Protein AF-A0A2U3L423-F1 (afdb_monomer)

Nearest PDB structures (foldseek):
  8qqu-assembly1_D  TM=6.242E-01  e=7.791E-11  Escherichia coli
  8qqs-assembly1_D  TM=5.867E-01  e=9.946E-11  Escherichia coli
  9ggq-assembly1_D  TM=5.955E-01  e=7.922E-10  Escherichia coli
  7z9k-assembly1_B  TM=5.596E-01  e=5.168E-10  Escherichia coli str. K-12 substr. MG1655
  6rkw-assembly1_B  TM=5.738E-01  e=8.054E-09  Escherichia coli K-12

Mean predicted aligned error: 10.2 Å

pLDDT: mean 86.02, std 8.61, range [47.22, 95.88]

Radius of gyration: 26.4 Å; Cα contacts (8 Å, |Δi|>4): 155; chains: 1; bounding box: 56×60×64 Å

Sequence (196 aa):
MSKKLLEQIIRIFDENRLDEADPETWASVLREKLQTIGYEVVSIEVEEEYRGYDLDVMEPSNGHKKKRITYDFLASAEFRKLLSLYRQLALLHATPYVVEDSQGQQTFDDPRTFFQHLMDEARKGTTIQRYKGLGEMNPEQLWETTMNPEKRTLLQVKVEDQVLADELFTCLMGDPVEPRREFIQTNALDFRELDI

Secondary structure (DSSP, 8-state):
--HHHHHHHHHHHHHTTGGGS-HHHHHHHHHHHHHHTT-EEEEEEEPTTSS-EEEEEE-SSSS--EEEE-HHHHHSHHHHHHHHHHHHTGGGGSPPEEEEETTEEEEESSHHHHHHHHHHHHHTTPPP---SSGGGS-HHHHIIIII-TTT---PPP-HHHHHHHHHHHHHHHSS-HHHHHHHHHHHTTT---S--

Foldseek 3Di:
DDPVLLVQLLVQCLVVVCVPPAQVVSVVSVQVSCVVVPKHWDDWDQDPVNRHTKTWIFDPDDDRDTDIDDPCNCVDPVVVVVSVVVVVCVVLCDDWDWDQDPVGIDTHGDSVVVVVVVVVVVCPPDDDDDDPDPVVDDPVRCCQQDVPPVHHDDDDDDPVVVVVVVVVCCQCPNDDPVSNVVVCVVCVVVDPDPDD

Structure (mmCIF, N/CA/C/O backbone):
data_AF-A0A2U3L423-F1
#
_entry.id   AF-A0A2U3L423-F1
#
loop_
_atom_site.group_PDB
_atom_site.id
_atom_site.type_symbol
_atom_site.label_atom_id
_atom_site.label_alt_id
_atom_site.label_comp_id
_atom_site.label_asym_id
_atom_site.label_entity_id
_atom_site.label_seq_id
_atom_site.pdbx_PDB_ins_code
_atom_site.Cartn_x
_atom_site.Cartn_y
_atom_site.Cartn_z
_atom_site.occupancy
_atom_site.B_iso_or_equiv
_atom_site.auth_seq_id
_atom_site.auth_comp_id
_atom_site.auth_asym_id
_atom_site.auth_atom_id
_atom_site.pdbx_PDB_model_num
ATOM 1 N N . MET A 1 1 ? 11.401 -7.380 -8.779 1.00 66.06 1 MET A N 1
ATOM 2 C CA . MET A 1 1 ? 12.091 -6.110 -9.105 1.00 66.06 1 MET A CA 1
ATOM 3 C C . MET A 1 1 ? 12.263 -5.299 -7.818 1.00 66.06 1 MET A C 1
ATOM 5 O O . MET A 1 1 ? 11.416 -5.463 -6.946 1.00 66.06 1 MET A O 1
ATOM 9 N N . SER A 1 2 ? 13.333 -4.515 -7.621 1.00 79.31 2 SER A N 1
ATOM 10 C CA . SER A 1 2 ? 13.385 -3.611 -6.453 1.00 79.31 2 SER A CA 1
ATOM 11 C C . SER A 1 2 ? 12.431 -2.429 -6.650 1.00 79.31 2 SER A C 1
ATOM 13 O O . SER A 1 2 ? 12.158 -2.034 -7.784 1.00 79.31 2 SER A O 1
ATOM 15 N N . LYS A 1 3 ? 11.921 -1.858 -5.549 1.00 81.62 3 LYS A N 1
ATOM 16 C CA . LYS A 1 3 ? 11.024 -0.687 -5.601 1.00 81.62 3 LYS A CA 1
ATOM 17 C C . LYS A 1 3 ? 11.704 0.513 -6.269 1.00 81.62 3 LYS A C 1
ATOM 19 O O . LYS A 1 3 ? 11.103 1.168 -7.109 1.00 81.62 3 LYS A O 1
ATOM 24 N N . LYS A 1 4 ? 12.990 0.722 -5.963 1.00 82.94 4 LYS A N 1
ATOM 25 C CA . LYS A 1 4 ? 13.795 1.809 -6.527 1.00 82.94 4 LYS A CA 1
ATOM 26 C C . LYS A 1 4 ? 13.949 1.675 -8.043 1.00 82.94 4 LYS A C 1
ATOM 28 O O . LYS A 1 4 ? 13.739 2.655 -8.743 1.00 82.94 4 LYS A O 1
ATOM 33 N N . LEU A 1 5 ? 14.261 0.479 -8.552 1.00 86.56 5 LEU A N 1
ATOM 34 C CA . LEU A 1 5 ? 14.362 0.242 -9.997 1.00 86.56 5 LEU A CA 1
ATOM 35 C C . LEU A 1 5 ? 13.018 0.486 -10.699 1.00 86.56 5 LEU A C 1
ATOM 37 O O . LEU A 1 5 ? 12.983 1.176 -11.712 1.00 86.56 5 LEU A O 1
ATOM 41 N N . LEU A 1 6 ? 11.914 -0.012 -10.130 1.00 89.44 6 LEU A N 1
ATOM 42 C CA . LEU A 1 6 ? 10.573 0.194 -10.684 1.00 89.44 6 LEU A CA 1
ATOM 43 C C . LEU A 1 6 ? 10.201 1.683 -10.772 1.00 89.44 6 LEU A C 1
ATOM 45 O O . LEU A 1 6 ? 9.711 2.127 -11.804 1.00 89.44 6 LEU A O 1
ATOM 49 N N . GLU A 1 7 ? 10.476 2.464 -9.726 1.00 87.94 7 GLU A N 1
ATOM 50 C CA . GLU A 1 7 ? 10.241 3.915 -9.729 1.00 87.94 7 GLU A CA 1
ATOM 51 C C . GLU A 1 7 ? 11.045 4.639 -10.812 1.00 87.94 7 GLU A C 1
ATOM 53 O O . GLU A 1 7 ? 10.510 5.517 -11.483 1.00 87.94 7 GLU A O 1
ATOM 58 N N . GLN A 1 8 ? 12.310 4.254 -11.025 1.00 88.75 8 GLN A N 1
ATOM 59 C CA . GLN A 1 8 ? 13.118 4.840 -12.100 1.00 88.75 8 GLN A CA 1
ATOM 60 C C . GLN A 1 8 ? 12.554 4.495 -13.482 1.00 88.75 8 GLN A C 1
ATOM 62 O O . GLN A 1 8 ? 12.494 5.372 -14.337 1.00 88.75 8 GLN A O 1
ATOM 67 N N . ILE A 1 9 ? 12.107 3.252 -13.696 1.00 91.75 9 ILE A N 1
ATOM 68 C CA . ILE A 1 9 ? 11.487 2.834 -14.962 1.00 91.75 9 ILE A CA 1
ATOM 69 C C . ILE A 1 9 ? 10.221 3.654 -15.223 1.00 91.75 9 ILE A C 1
ATOM 71 O O . ILE A 1 9 ? 10.093 4.230 -16.297 1.00 91.75 9 ILE A O 1
ATOM 75 N N . ILE A 1 10 ? 9.319 3.760 -14.242 1.00 92.06 10 ILE A N 1
ATOM 76 C CA . ILE A 1 10 ? 8.075 4.531 -14.387 1.00 92.06 10 ILE A CA 1
ATOM 77 C C . ILE A 1 10 ? 8.383 6.001 -14.698 1.00 92.06 10 ILE A C 1
ATOM 79 O O . ILE A 1 10 ? 7.789 6.560 -15.618 1.00 92.06 10 ILE A O 1
ATOM 83 N N . ARG A 1 11 ? 9.348 6.610 -13.993 1.00 89.50 11 ARG A N 1
ATOM 84 C CA . ARG A 1 11 ? 9.771 7.990 -14.257 1.00 89.50 11 ARG A CA 1
ATOM 85 C C . ARG A 1 11 ? 10.298 8.166 -15.683 1.00 89.50 11 ARG A C 1
ATOM 87 O O . ARG A 1 11 ? 9.885 9.096 -16.363 1.00 89.50 11 ARG A O 1
ATOM 94 N N . ILE A 1 12 ? 11.168 7.266 -16.151 1.00 92.06 12 ILE A N 1
ATOM 95 C CA . ILE A 1 12 ? 11.713 7.309 -17.518 1.00 92.06 12 ILE A CA 1
ATOM 96 C C . ILE A 1 12 ? 10.593 7.164 -18.556 1.00 92.06 12 ILE A C 1
ATOM 98 O O . ILE A 1 12 ? 10.588 7.895 -19.547 1.00 92.06 12 ILE A O 1
ATOM 102 N N . PHE A 1 13 ? 9.643 6.252 -18.326 1.00 93.25 13 PHE A N 1
ATOM 103 C CA . PHE A 1 13 ? 8.487 6.059 -19.202 1.00 93.25 13 PHE A CA 1
ATOM 104 C C . PHE A 1 13 ? 7.623 7.315 -19.297 1.00 93.25 13 PHE A C 1
ATOM 106 O O . PHE A 1 13 ? 7.222 7.688 -20.397 1.00 93.25 13 PHE A O 1
ATOM 113 N N . ASP A 1 14 ? 7.372 7.981 -18.170 1.00 90.81 14 ASP A N 1
ATOM 114 C CA . ASP A 1 14 ? 6.566 9.198 -18.130 1.00 90.81 14 ASP A CA 1
ATOM 115 C C . ASP A 1 14 ? 7.273 10.395 -18.787 1.00 90.81 14 ASP A C 1
ATOM 117 O O . ASP A 1 14 ? 6.712 11.032 -19.678 1.00 90.81 14 ASP A O 1
ATOM 121 N N . GLU A 1 15 ? 8.535 10.653 -18.421 1.00 89.31 15 GLU A N 1
ATOM 122 C CA . GLU A 1 15 ? 9.335 11.777 -18.936 1.00 89.31 15 GLU A CA 1
ATOM 123 C C . GLU A 1 15 ? 9.530 11.724 -20.458 1.00 89.31 15 GLU A C 1
ATOM 125 O O . GLU A 1 15 ? 9.590 12.766 -21.111 1.00 89.31 15 GLU A O 1
ATOM 130 N N . ASN A 1 16 ? 9.628 10.518 -21.026 1.00 89.62 16 ASN A N 1
ATOM 131 C CA . ASN A 1 16 ? 9.909 10.308 -22.449 1.00 89.62 16 ASN A CA 1
ATOM 132 C C . ASN A 1 16 ? 8.676 9.831 -23.240 1.00 89.62 16 ASN A C 1
ATOM 134 O O . ASN A 1 16 ? 8.814 9.525 -24.421 1.00 89.62 16 ASN A O 1
ATOM 138 N N . ARG A 1 17 ? 7.488 9.775 -22.611 1.00 86.69 17 ARG A N 1
ATOM 139 C CA . ARG A 1 17 ? 6.224 9.297 -23.215 1.00 86.69 17 ARG A CA 1
ATOM 140 C C . ARG A 1 17 ? 6.374 7.958 -23.947 1.00 86.69 17 ARG A C 1
ATOM 142 O O . ARG A 1 17 ? 5.956 7.796 -25.091 1.00 86.69 17 ARG A O 1
ATOM 149 N N . LEU A 1 18 ? 7.019 7.001 -23.284 1.00 88.62 18 LEU A N 1
ATOM 150 C CA . LEU A 1 18 ? 7.349 5.700 -23.875 1.00 88.62 18 LEU A CA 1
ATOM 151 C C . LEU A 1 18 ? 6.153 4.741 -23.951 1.00 88.62 18 LEU A C 1
ATOM 153 O O . LEU A 1 18 ? 6.264 3.688 -24.566 1.00 88.62 18 LEU A O 1
ATOM 157 N N . ASP A 1 19 ? 5.016 5.088 -23.346 1.00 82.06 19 ASP A N 1
ATOM 158 C CA . ASP A 1 19 ? 3.778 4.304 -23.389 1.00 82.06 19 ASP A CA 1
ATOM 159 C C . ASP A 1 19 ? 3.127 4.245 -24.778 1.00 82.06 19 ASP A C 1
ATOM 161 O O . ASP A 1 19 ? 2.374 3.315 -25.058 1.00 82.06 19 ASP A O 1
ATOM 165 N N . GLU A 1 20 ? 3.443 5.204 -25.649 1.00 82.44 20 GLU A N 1
ATOM 166 C CA . GLU A 1 20 ? 2.989 5.250 -27.046 1.00 82.44 20 GLU A CA 1
ATOM 167 C C . GLU A 1 20 ? 4.099 4.859 -28.040 1.00 82.44 20 GLU A C 1
ATOM 169 O O . GLU A 1 20 ? 3.866 4.827 -29.247 1.00 82.44 20 GLU A O 1
ATOM 174 N N . ALA A 1 21 ? 5.312 4.584 -27.550 1.00 86.00 21 ALA A N 1
ATOM 175 C CA . ALA A 1 21 ? 6.478 4.308 -28.380 1.00 86.00 21 ALA A CA 1
ATOM 176 C C . ALA A 1 21 ? 6.596 2.822 -28.751 1.00 86.00 21 ALA A C 1
ATOM 178 O O . ALA A 1 21 ? 6.218 1.932 -27.985 1.00 86.00 21 ALA A O 1
ATOM 179 N N . ASP A 1 22 ? 7.203 2.550 -29.908 1.00 87.44 22 ASP A N 1
ATOM 180 C CA . ASP A 1 22 ? 7.484 1.182 -30.342 1.00 87.44 22 ASP A CA 1
ATOM 181 C C . ASP A 1 22 ? 8.447 0.456 -29.381 1.00 87.44 22 ASP A C 1
ATOM 183 O O . ASP A 1 22 ? 9.312 1.105 -28.773 1.00 87.44 22 ASP A O 1
ATOM 187 N N . PRO A 1 23 ? 8.372 -0.890 -29.280 1.00 86.69 23 PRO A N 1
ATOM 188 C CA . PRO A 1 23 ? 9.207 -1.667 -28.371 1.00 86.69 23 PRO A CA 1
ATOM 189 C C . PRO A 1 23 ? 10.711 -1.414 -28.465 1.00 86.69 23 PRO A C 1
ATOM 191 O O . PRO A 1 23 ? 11.404 -1.358 -27.451 1.00 86.69 23 PRO A O 1
ATOM 194 N N . GLU A 1 24 ? 11.207 -1.216 -29.682 1.00 86.75 24 GLU A N 1
ATOM 195 C CA . GLU A 1 24 ? 12.615 -0.924 -29.950 1.00 86.75 24 GLU A CA 1
ATOM 196 C C . GLU A 1 24 ? 13.026 0.445 -29.394 1.00 86.75 24 GLU A C 1
ATOM 198 O O . GLU A 1 24 ? 14.078 0.592 -28.762 1.00 86.75 24 GLU A O 1
ATOM 203 N N . THR A 1 25 ? 12.151 1.438 -29.564 1.00 87.44 25 THR A N 1
ATOM 204 C CA . THR A 1 25 ? 12.383 2.812 -29.121 1.00 87.44 25 THR A CA 1
ATOM 205 C C . THR A 1 25 ? 12.456 2.883 -27.603 1.00 87.44 25 THR A C 1
ATOM 207 O O . THR A 1 25 ? 13.432 3.410 -27.061 1.00 87.44 25 THR A O 1
ATOM 210 N N . TRP A 1 26 ? 11.467 2.328 -26.890 1.00 88.75 26 TRP A N 1
ATOM 211 C CA . TRP A 1 26 ? 11.503 2.390 -25.431 1.00 88.75 26 TRP A CA 1
ATOM 212 C C . TRP A 1 26 ? 12.645 1.548 -24.852 1.00 88.75 26 TRP A C 1
ATOM 214 O O . TRP A 1 26 ? 13.267 1.996 -23.892 1.00 88.75 26 TRP A O 1
ATOM 224 N N . ALA A 1 27 ? 12.997 0.395 -25.440 1.00 88.88 27 ALA A N 1
ATOM 225 C CA . ALA A 1 27 ? 14.119 -0.422 -24.969 1.00 88.88 27 ALA A CA 1
ATOM 226 C C . ALA A 1 27 ? 15.461 0.321 -25.084 1.00 88.88 27 ALA A C 1
ATOM 228 O O . ALA A 1 27 ? 16.273 0.297 -24.152 1.00 88.88 27 ALA A O 1
ATOM 229 N N . SER A 1 28 ? 15.675 1.038 -26.193 1.00 89.56 28 SER A N 1
ATOM 230 C CA . SER A 1 28 ? 16.865 1.870 -26.395 1.00 89.56 28 SER A CA 1
ATOM 231 C C . SER A 1 28 ? 16.931 3.030 -25.398 1.00 89.56 28 SER A C 1
ATOM 233 O O . SER A 1 28 ? 17.956 3.223 -24.738 1.00 89.56 28 SER A O 1
ATOM 235 N N . VAL A 1 29 ? 15.833 3.778 -25.235 1.00 90.94 29 VAL A N 1
ATOM 236 C CA . VAL A 1 29 ? 15.773 4.913 -24.297 1.00 90.94 29 VAL A CA 1
ATOM 237 C C . VAL A 1 29 ? 15.950 4.440 -22.856 1.00 90.94 29 VAL A C 1
ATOM 239 O O . VAL A 1 29 ? 16.714 5.035 -22.092 1.00 90.94 29 VAL A O 1
ATOM 242 N N . LEU A 1 30 ? 15.290 3.344 -22.476 1.00 90.69 30 LEU A N 1
ATOM 243 C CA . LEU A 1 30 ? 15.384 2.788 -21.131 1.00 90.69 30 LEU A CA 1
ATOM 244 C C . LEU A 1 30 ? 16.820 2.366 -20.816 1.00 90.69 30 LEU A C 1
ATOM 246 O O . LEU A 1 30 ? 17.310 2.661 -19.726 1.00 90.69 30 LEU A O 1
ATOM 250 N N . ARG A 1 31 ? 17.524 1.753 -21.776 1.00 90.25 31 ARG A N 1
ATOM 251 C CA . ARG A 1 31 ? 18.940 1.402 -21.632 1.00 90.25 31 ARG A CA 1
ATOM 252 C C . ARG A 1 31 ? 19.805 2.624 -21.333 1.00 90.25 31 ARG A C 1
ATOM 254 O O . ARG A 1 31 ? 20.540 2.619 -20.348 1.00 90.25 31 ARG A O 1
ATOM 261 N N . GLU A 1 32 ? 19.714 3.654 -22.169 1.00 91.62 32 GLU A N 1
ATOM 262 C CA . GLU A 1 32 ? 20.530 4.868 -22.056 1.00 91.62 32 GLU A CA 1
ATOM 263 C C . GLU A 1 32 ? 20.290 5.590 -20.719 1.00 91.62 32 GLU A C 1
ATOM 265 O O . GLU A 1 32 ? 21.227 5.948 -19.995 1.00 91.62 32 GLU A O 1
ATOM 270 N N . LYS A 1 33 ? 19.017 5.763 -20.347 1.00 92.25 33 LYS A N 1
ATOM 271 C CA . LYS A 1 33 ? 18.637 6.462 -19.115 1.00 92.25 33 LYS A CA 1
ATOM 272 C C . LYS A 1 33 ? 19.017 5.673 -17.865 1.00 92.25 33 LYS A C 1
ATOM 274 O O . LYS A 1 33 ? 19.537 6.266 -16.921 1.00 92.25 33 LYS A O 1
ATOM 279 N N . LEU A 1 34 ? 18.829 4.351 -17.853 1.00 89.75 34 LEU A N 1
ATOM 280 C CA . LEU A 1 34 ? 19.242 3.509 -16.726 1.00 89.75 34 LEU A CA 1
ATOM 281 C C . LEU A 1 34 ? 20.764 3.536 -16.522 1.00 89.75 34 LEU A C 1
ATOM 283 O O . LEU A 1 34 ? 21.209 3.684 -15.383 1.00 89.75 34 LEU A O 1
ATOM 287 N N . GLN A 1 35 ? 21.550 3.493 -17.604 1.00 88.50 35 GLN A N 1
ATOM 288 C CA . GLN A 1 35 ? 23.011 3.630 -17.543 1.00 88.50 35 GLN A CA 1
ATOM 289 C C . GLN A 1 35 ? 23.449 4.982 -16.974 1.00 88.50 35 GLN A C 1
ATOM 291 O O . GLN A 1 35 ? 24.336 5.033 -16.124 1.00 88.50 35 GLN A O 1
ATOM 296 N N . THR A 1 36 ? 22.776 6.065 -17.364 1.00 89.12 36 THR A N 1
ATOM 297 C CA . THR A 1 36 ? 23.044 7.414 -16.836 1.00 89.12 36 THR A CA 1
ATOM 298 C C . THR A 1 36 ? 22.797 7.509 -15.325 1.00 89.12 36 THR A C 1
ATOM 300 O O . THR A 1 36 ? 23.502 8.223 -14.617 1.00 89.12 36 THR A O 1
ATOM 303 N N . ILE A 1 37 ? 21.815 6.763 -14.814 1.00 86.38 37 ILE A N 1
ATOM 304 C CA . ILE A 1 37 ? 21.446 6.729 -13.388 1.00 86.38 37 ILE A CA 1
ATOM 305 C C . ILE A 1 37 ? 22.338 5.745 -12.591 1.00 86.38 37 ILE A C 1
ATOM 307 O O . ILE A 1 37 ? 22.238 5.655 -11.367 1.00 86.38 37 ILE A O 1
ATOM 311 N N . GLY A 1 38 ? 23.250 5.032 -13.264 1.00 84.69 38 GLY A N 1
ATOM 312 C CA . GLY A 1 38 ? 24.217 4.120 -12.648 1.00 84.69 38 GLY A CA 1
ATOM 313 C C . GLY A 1 38 ? 23.776 2.655 -12.591 1.00 84.69 38 GLY A C 1
ATOM 314 O O . GLY A 1 38 ? 24.401 1.870 -11.884 1.00 84.69 38 GLY A O 1
ATOM 315 N N . TYR A 1 39 ? 22.718 2.266 -13.307 1.00 86.88 39 TYR A N 1
ATOM 316 C CA . TYR A 1 39 ? 22.366 0.857 -13.497 1.00 86.88 39 TYR A CA 1
ATOM 317 C C . TYR A 1 39 ? 23.117 0.272 -14.693 1.00 86.88 39 TYR A C 1
ATOM 319 O O . TYR A 1 39 ? 23.205 0.892 -15.750 1.00 86.88 39 TYR A O 1
ATOM 327 N N . GLU A 1 40 ? 23.613 -0.953 -14.568 1.00 85.19 40 GLU A N 1
ATOM 328 C CA . GLU A 1 40 ? 24.275 -1.638 -15.678 1.00 85.19 40 GLU A CA 1
ATOM 329 C C . GLU A 1 40 ? 23.260 -2.501 -16.433 1.00 85.19 40 GLU A C 1
ATOM 331 O O . GLU A 1 40 ? 22.672 -3.422 -15.869 1.00 85.19 40 GLU A O 1
ATOM 336 N N . VAL A 1 41 ? 23.035 -2.203 -17.714 1.00 84.12 41 VAL A N 1
ATOM 337 C CA . VAL A 1 41 ? 22.195 -3.032 -18.591 1.00 84.12 41 VAL A CA 1
ATOM 338 C C . VAL A 1 41 ? 23.078 -4.072 -19.272 1.00 84.12 41 VAL A C 1
ATOM 340 O O . VAL A 1 41 ? 23.916 -3.723 -20.103 1.00 84.12 41 VAL A O 1
ATOM 343 N N . VAL A 1 42 ? 22.894 -5.334 -18.887 1.00 82.38 42 VAL A N 1
ATOM 344 C CA . VAL A 1 42 ? 23.763 -6.472 -19.225 1.00 82.38 42 VAL A CA 1
ATOM 345 C C . VAL A 1 42 ? 23.415 -7.058 -20.588 1.00 82.38 42 VAL A C 1
ATOM 347 O O . VAL A 1 42 ? 24.301 -7.331 -21.394 1.00 82.38 42 VAL A O 1
ATOM 350 N N . SER A 1 43 ? 22.127 -7.251 -20.855 1.00 83.06 43 SER A N 1
ATOM 351 C CA . SER A 1 43 ? 21.636 -7.765 -22.130 1.00 83.06 43 SER A CA 1
ATOM 352 C C . SER A 1 43 ? 20.258 -7.201 -22.445 1.00 83.06 43 SER A C 1
ATOM 354 O O . SER A 1 43 ? 19.487 -6.845 -21.550 1.00 83.06 43 SER A O 1
ATOM 356 N N . ILE A 1 44 ? 19.987 -7.110 -23.745 1.00 84.81 44 ILE A N 1
ATOM 357 C CA . ILE A 1 44 ? 18.661 -6.875 -24.300 1.00 84.81 44 ILE A CA 1
ATOM 358 C C . ILE A 1 44 ? 18.362 -8.102 -25.157 1.00 84.81 44 ILE A C 1
ATOM 360 O O . ILE A 1 44 ? 19.041 -8.335 -26.158 1.00 84.81 44 ILE A O 1
ATOM 364 N N . GLU A 1 45 ? 17.417 -8.916 -24.710 1.00 84.38 45 GLU A N 1
ATOM 365 C CA . GLU A 1 45 ? 16.978 -10.135 -25.386 1.00 84.38 45 GLU A CA 1
ATOM 366 C C . GLU A 1 45 ? 15.669 -9.833 -26.117 1.00 84.38 45 GLU A C 1
ATOM 368 O O . GLU A 1 45 ? 14.815 -9.120 -25.597 1.00 84.38 45 GLU A O 1
ATOM 373 N N . VAL A 1 46 ? 15.518 -10.333 -27.342 1.00 82.25 46 VAL A N 1
ATOM 374 C CA . VAL A 1 46 ? 14.222 -10.288 -28.028 1.00 82.25 46 VAL A CA 1
ATOM 375 C C . VAL A 1 46 ? 13.361 -11.389 -27.425 1.00 82.25 46 VAL A C 1
ATOM 377 O O . VAL A 1 46 ? 13.823 -12.523 -27.297 1.00 82.25 46 VAL A O 1
ATOM 380 N N . GLU A 1 47 ? 12.143 -11.040 -27.027 1.00 80.88 47 GLU A N 1
ATOM 381 C CA . GLU A 1 47 ? 11.174 -11.992 -26.484 1.00 80.88 47 GLU A CA 1
ATOM 382 C C . GLU A 1 47 ? 10.832 -13.064 -27.541 1.00 80.88 47 GLU A C 1
ATOM 384 O O . GLU A 1 47 ? 10.869 -12.790 -28.744 1.00 80.88 47 GLU A O 1
ATOM 389 N N . GLU A 1 48 ? 10.572 -14.304 -27.108 1.00 70.31 48 GLU A N 1
ATOM 390 C CA . GLU A 1 48 ? 10.522 -15.493 -27.977 1.00 70.31 48 GLU A CA 1
ATOM 391 C C . GLU A 1 48 ? 9.473 -15.395 -29.103 1.00 70.31 48 GLU A C 1
ATOM 393 O O . GLU A 1 48 ? 9.651 -15.998 -30.164 1.00 70.31 48 GLU A O 1
ATOM 398 N N . GLU A 1 49 ? 8.418 -14.594 -28.924 1.00 72.19 49 GLU A N 1
ATOM 399 C CA . GLU A 1 49 ? 7.374 -14.350 -29.923 1.00 72.19 49 GLU A CA 1
ATOM 400 C C . GLU A 1 49 ? 7.633 -13.103 -30.798 1.00 72.19 49 GLU A C 1
ATOM 402 O O . GLU A 1 49 ? 6.757 -12.692 -31.565 1.00 72.19 49 GLU A O 1
ATOM 407 N N . TYR A 1 50 ? 8.831 -12.505 -30.722 1.00 65.62 50 TYR A N 1
ATOM 408 C CA . TYR A 1 50 ? 9.233 -11.256 -31.394 1.00 65.62 50 TYR A CA 1
ATOM 409 C C . TYR A 1 50 ? 8.327 -10.056 -31.066 1.00 65.62 50 TYR A C 1
ATOM 411 O O . TYR A 1 50 ? 8.209 -9.121 -31.864 1.00 65.62 50 TYR A O 1
ATOM 419 N N . ARG A 1 51 ? 7.673 -10.058 -29.896 1.00 71.31 51 ARG A N 1
ATOM 420 C CA . ARG A 1 51 ? 6.720 -9.002 -29.509 1.00 71.31 51 ARG A CA 1
ATOM 421 C C . ARG A 1 51 ? 7.371 -7.796 -28.835 1.00 71.31 51 ARG A C 1
ATOM 423 O O . ARG A 1 51 ? 6.766 -6.724 -28.795 1.00 71.31 51 ARG A O 1
ATOM 430 N N . GLY A 1 52 ? 8.604 -7.937 -28.354 1.00 84.12 52 GLY A N 1
ATOM 431 C CA . GLY A 1 52 ? 9.346 -6.852 -27.722 1.00 84.12 52 GLY A CA 1
ATOM 432 C C . GLY A 1 52 ? 10.698 -7.280 -27.164 1.00 84.12 52 GLY A C 1
ATOM 433 O O . GLY A 1 52 ? 11.304 -8.238 -27.642 1.00 84.12 52 GLY A O 1
ATOM 434 N N . TYR A 1 53 ? 11.172 -6.537 -26.163 1.00 87.31 53 TYR A N 1
ATOM 435 C CA . TYR A 1 53 ? 12.512 -6.689 -25.604 1.00 87.31 53 TYR A CA 1
ATOM 436 C C . TYR A 1 53 ? 12.471 -6.909 -24.094 1.00 87.31 53 TYR A C 1
ATOM 438 O O . TYR A 1 53 ? 11.847 -6.142 -23.360 1.00 87.31 53 TYR A O 1
ATOM 446 N N . ASP A 1 54 ? 13.217 -7.909 -23.644 1.00 89.50 54 ASP A N 1
ATOM 447 C CA . ASP A 1 54 ? 13.529 -8.155 -22.246 1.00 89.50 54 ASP A CA 1
ATOM 448 C C . ASP A 1 54 ? 14.876 -7.511 -21.908 1.00 89.50 54 ASP A C 1
ATOM 450 O O . ASP A 1 54 ? 15.865 -7.683 -22.624 1.00 89.50 54 ASP A O 1
ATOM 454 N N . LEU A 1 55 ? 14.934 -6.769 -20.801 1.00 89.69 55 LEU A N 1
ATOM 455 C CA . LEU A 1 55 ? 16.158 -6.119 -20.340 1.00 89.69 55 LEU A CA 1
ATOM 456 C C . LEU A 1 55 ? 16.639 -6.752 -19.047 1.00 89.69 55 LEU A C 1
ATOM 458 O O . LEU A 1 55 ? 15.930 -6.781 -18.041 1.00 89.69 55 LEU A O 1
ATOM 462 N N . ASP A 1 56 ? 17.894 -7.172 -19.041 1.00 89.44 56 ASP A N 1
ATOM 463 C CA . ASP A 1 56 ? 18.557 -7.629 -17.835 1.00 89.44 56 ASP A CA 1
ATOM 464 C C . ASP A 1 56 ? 19.416 -6.510 -17.243 1.00 89.44 56 ASP A C 1
ATOM 466 O O . ASP A 1 56 ? 20.388 -6.054 -17.846 1.00 89.44 56 ASP A O 1
ATOM 470 N N . VAL A 1 57 ? 19.061 -6.077 -16.036 1.00 89.38 57 VAL A N 1
ATOM 471 C CA . VAL A 1 57 ? 19.659 -4.924 -15.357 1.00 89.38 57 VAL A CA 1
ATOM 472 C C . VAL A 1 57 ? 20.317 -5.357 -14.049 1.00 89.38 57 VAL A C 1
ATOM 474 O O . VAL A 1 57 ? 19.757 -6.142 -13.280 1.00 89.38 57 VAL A O 1
ATOM 477 N N . MET A 1 58 ? 21.508 -4.833 -13.775 1.00 85.31 58 MET A N 1
ATOM 478 C CA . MET A 1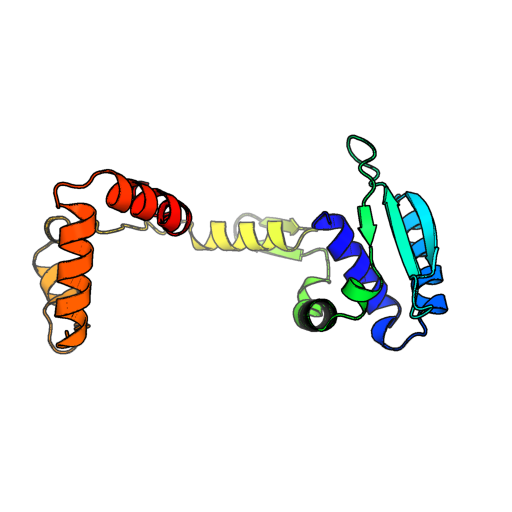 58 ? 22.205 -4.965 -12.501 1.00 85.31 58 MET A CA 1
ATOM 479 C C . MET A 1 58 ? 22.128 -3.661 -11.707 1.00 85.31 58 MET A C 1
ATOM 481 O O . MET A 1 58 ? 22.384 -2.569 -12.216 1.00 85.31 58 MET A O 1
ATOM 485 N N . GLU A 1 59 ? 21.757 -3.788 -10.433 1.00 80.81 59 GLU A N 1
ATOM 486 C CA . GLU A 1 59 ? 21.689 -2.658 -9.508 1.00 80.81 59 GLU A CA 1
ATOM 487 C C . GLU A 1 59 ? 23.089 -2.294 -8.978 1.00 80.81 59 GLU A C 1
ATOM 489 O O . GLU A 1 59 ? 23.857 -3.197 -8.634 1.00 80.81 59 GLU A O 1
ATOM 494 N N . PRO A 1 60 ? 23.411 -0.993 -8.839 1.00 72.81 60 PRO A N 1
ATOM 495 C CA . PRO A 1 60 ? 24.73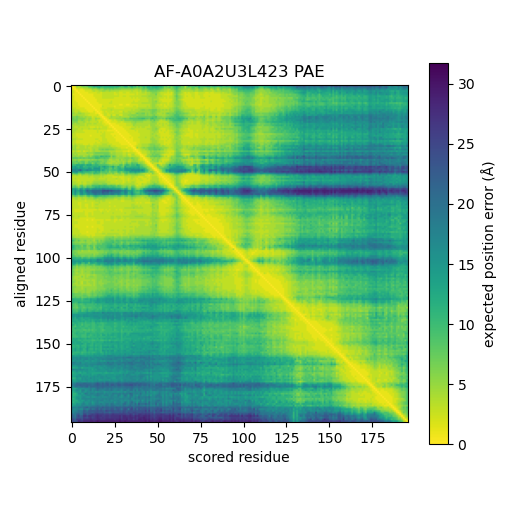0 -0.540 -8.391 1.00 72.81 60 PRO A CA 1
ATOM 496 C C . PRO A 1 60 ? 25.037 -0.824 -6.910 1.00 72.81 60 PRO A C 1
ATOM 498 O O . PRO A 1 60 ? 26.197 -0.786 -6.509 1.00 72.81 60 PRO A O 1
ATOM 501 N N . SER A 1 61 ? 24.030 -1.101 -6.071 1.00 66.44 61 SER A N 1
ATOM 502 C CA . SER A 1 61 ? 24.210 -1.290 -4.623 1.00 66.44 61 SER A CA 1
ATOM 503 C C . SER A 1 61 ? 24.018 -2.746 -4.174 1.00 66.44 61 SER A C 1
ATOM 505 O O . SER A 1 61 ? 22.945 -3.314 -4.356 1.00 66.44 61 SER A O 1
ATOM 507 N N . ASN A 1 62 ? 25.041 -3.293 -3.504 1.00 52.03 62 ASN A N 1
ATOM 508 C CA . ASN A 1 62 ? 25.099 -4.570 -2.775 1.00 52.03 62 ASN A CA 1
ATOM 509 C C . ASN A 1 62 ? 24.693 -5.839 -3.551 1.00 52.03 62 ASN A C 1
ATOM 511 O O . ASN A 1 62 ? 23.622 -6.418 -3.359 1.00 52.03 62 ASN A O 1
ATOM 515 N N . GLY A 1 63 ? 25.662 -6.344 -4.323 1.00 56.06 63 GLY A N 1
ATOM 516 C CA . GLY A 1 63 ? 25.750 -7.750 -4.716 1.00 56.06 63 GLY A CA 1
AT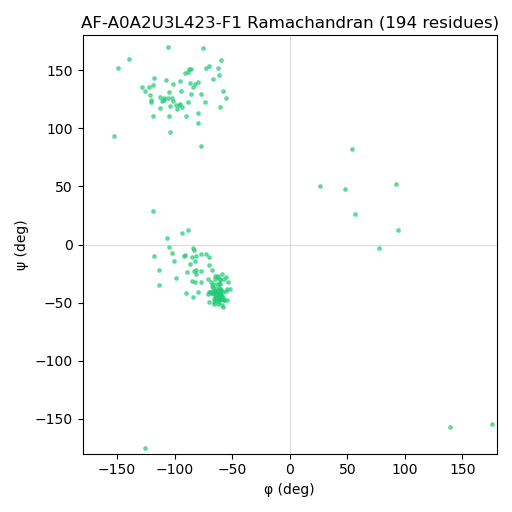OM 517 C C . GLY A 1 63 ? 25.085 -8.095 -6.040 1.00 56.06 63 GLY A C 1
ATOM 518 O O . GLY A 1 63 ? 24.279 -9.014 -6.040 1.00 56.06 63 GLY A O 1
ATOM 519 N N . HIS A 1 64 ? 25.401 -7.367 -7.125 1.00 64.62 64 HIS A N 1
ATOM 520 C CA . HIS A 1 64 ? 25.128 -7.698 -8.541 1.00 64.62 64 HIS A CA 1
ATOM 521 C C . HIS A 1 64 ? 23.918 -8.621 -8.781 1.00 64.62 64 HIS A C 1
ATOM 523 O O . HIS A 1 64 ? 24.013 -9.649 -9.455 1.00 64.62 64 HIS A O 1
ATOM 529 N N . LYS A 1 65 ? 22.755 -8.300 -8.198 1.00 73.69 65 LYS A N 1
ATOM 530 C CA . LYS A 1 65 ? 21.562 -9.119 -8.404 1.00 73.69 65 LYS A CA 1
ATOM 531 C C . LYS A 1 65 ? 20.988 -8.735 -9.751 1.00 73.69 65 LYS A C 1
ATOM 533 O O . LYS A 1 65 ? 20.361 -7.687 -9.875 1.00 73.69 65 LYS A O 1
ATOM 538 N N . LYS A 1 66 ? 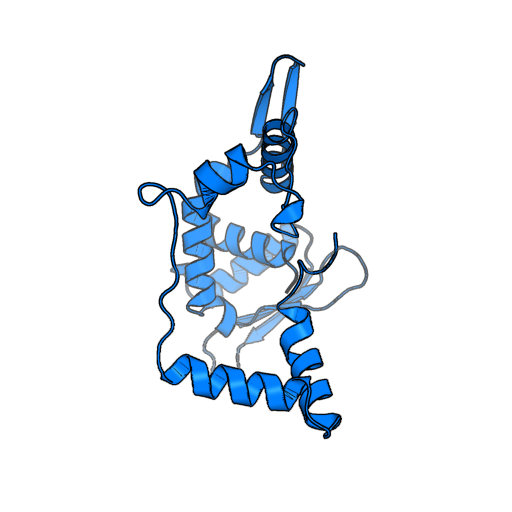21.190 -9.609 -10.734 1.00 83.62 66 LYS A N 1
ATOM 539 C CA . LYS A 1 66 ? 20.550 -9.519 -12.044 1.00 83.62 66 LYS A CA 1
ATOM 540 C C . LYS A 1 66 ? 19.028 -9.463 -11.857 1.00 83.62 66 LYS A C 1
ATOM 542 O O . LYS A 1 66 ? 18.443 -10.308 -11.170 1.00 83.62 66 LYS A O 1
ATOM 547 N N . LYS A 1 67 ? 18.388 -8.445 -12.427 1.00 87.69 67 LYS A N 1
ATOM 548 C CA . LYS A 1 67 ? 16.935 -8.278 -12.478 1.00 87.69 67 LYS A CA 1
ATOM 549 C C . LYS A 1 67 ? 16.506 -8.221 -13.933 1.00 87.69 67 LYS A C 1
ATOM 551 O O . LYS A 1 67 ? 16.951 -7.347 -14.662 1.00 87.69 67 LYS A O 1
ATOM 556 N N . ARG A 1 68 ? 15.614 -9.132 -14.311 1.00 89.62 68 ARG A N 1
ATOM 557 C CA . ARG A 1 68 ? 14.968 -9.122 -15.618 1.00 89.62 68 ARG A CA 1
ATOM 558 C C . ARG A 1 68 ? 13.743 -8.214 -15.585 1.00 89.62 68 ARG A C 1
ATOM 560 O O . ARG A 1 68 ? 12.916 -8.324 -14.675 1.00 89.62 68 ARG A O 1
ATOM 567 N N . ILE A 1 69 ? 13.665 -7.310 -16.546 1.00 89.94 69 ILE A N 1
ATOM 568 C CA . ILE A 1 69 ? 12.506 -6.486 -16.872 1.00 89.94 69 ILE A CA 1
ATOM 569 C C . ILE A 1 69 ? 11.927 -7.105 -18.137 1.00 89.94 69 ILE A C 1
ATOM 571 O O . ILE A 1 69 ? 12.576 -7.062 -19.178 1.00 89.94 69 ILE A O 1
ATOM 575 N N . THR A 1 70 ? 10.754 -7.720 -18.028 1.00 90.94 70 THR A N 1
ATOM 576 C CA . THR A 1 70 ? 10.135 -8.401 -19.165 1.00 90.94 70 THR A CA 1
ATOM 577 C C . THR A 1 70 ? 9.265 -7.452 -19.977 1.00 90.94 70 THR A C 1
ATOM 579 O O . THR A 1 70 ? 8.638 -6.544 -19.416 1.00 90.94 70 THR A O 1
ATOM 582 N N . TYR A 1 71 ? 9.181 -7.695 -21.283 1.00 89.88 71 TYR A N 1
ATOM 583 C CA . TYR A 1 71 ? 8.239 -7.007 -22.162 1.00 89.88 71 TYR A CA 1
ATOM 584 C C . TYR A 1 71 ? 6.800 -7.138 -21.648 1.00 89.88 71 TYR A C 1
ATOM 586 O O . TYR A 1 71 ? 6.113 -6.130 -21.493 1.00 89.88 71 TYR A O 1
ATOM 594 N N . ASP A 1 72 ? 6.379 -8.353 -21.284 1.00 89.69 72 ASP A N 1
ATOM 595 C CA . ASP A 1 72 ? 5.031 -8.626 -20.771 1.00 89.69 72 ASP A CA 1
ATOM 596 C C . ASP A 1 72 ? 4.676 -7.764 -19.563 1.00 89.69 72 ASP A C 1
ATOM 598 O O . ASP A 1 72 ? 3.561 -7.252 -19.459 1.00 89.69 72 ASP A O 1
ATOM 602 N N . PHE A 1 73 ? 5.633 -7.559 -18.654 1.00 90.69 73 PHE A N 1
ATOM 603 C CA . PHE A 1 73 ? 5.422 -6.696 -17.501 1.00 90.69 73 PHE A CA 1
ATOM 604 C C . PHE A 1 73 ? 5.187 -5.248 -17.935 1.00 90.69 73 PHE A C 1
ATOM 606 O O . PHE A 1 73 ? 4.246 -4.624 -17.453 1.00 90.69 73 PHE A O 1
ATOM 613 N N . LEU A 1 74 ? 5.990 -4.718 -18.857 1.00 89.88 74 LEU A N 1
ATOM 614 C CA . LEU A 1 74 ? 5.852 -3.340 -19.338 1.00 89.88 74 LEU A CA 1
ATOM 615 C C . LEU A 1 74 ? 4.599 -3.137 -20.210 1.00 89.88 74 LEU A C 1
ATOM 617 O O . LEU A 1 74 ? 4.005 -2.061 -20.187 1.00 89.88 74 LEU A O 1
ATOM 621 N N . ALA A 1 75 ? 4.145 -4.173 -20.918 1.00 88.62 75 ALA A N 1
ATOM 622 C CA . ALA A 1 75 ? 2.912 -4.164 -21.710 1.00 88.62 75 ALA A CA 1
ATOM 623 C C . ALA A 1 75 ? 1.637 -4.430 -20.876 1.00 88.62 75 ALA A C 1
ATOM 625 O O . ALA A 1 75 ? 0.511 -4.187 -21.340 1.00 88.62 75 ALA A O 1
ATOM 626 N N . SER A 1 76 ? 1.792 -4.923 -19.645 1.00 91.62 76 SER A N 1
ATOM 627 C CA . SER A 1 76 ? 0.693 -5.336 -18.769 1.00 91.62 76 SER A CA 1
ATOM 628 C C . SER A 1 76 ? -0.295 -4.208 -18.434 1.00 91.62 76 SER A C 1
ATOM 630 O O . SER A 1 76 ? -0.001 -3.008 -18.527 1.00 91.62 76 SER A O 1
ATOM 632 N N . ALA A 1 77 ? -1.509 -4.588 -18.025 1.00 92.12 77 ALA A N 1
ATOM 633 C CA . ALA A 1 77 ? -2.501 -3.633 -17.529 1.00 92.12 77 ALA A CA 1
ATOM 634 C C . ALA A 1 77 ? -2.066 -3.031 -16.180 1.00 92.12 77 ALA A C 1
ATOM 636 O O . ALA A 1 77 ? -2.336 -1.864 -15.892 1.00 92.12 77 ALA A O 1
ATOM 637 N N . GLU A 1 78 ? -1.352 -3.812 -15.373 1.00 93.38 78 GLU A N 1
ATOM 638 C CA . GLU A 1 78 ? -0.794 -3.429 -14.085 1.00 93.38 78 GLU A CA 1
ATOM 639 C C . GLU A 1 78 ? 0.224 -2.297 -14.240 1.00 93.38 78 GLU A C 1
ATOM 641 O O . GLU A 1 78 ? 0.136 -1.297 -13.526 1.00 93.38 78 GLU A O 1
ATOM 646 N N . PHE A 1 79 ? 1.151 -2.403 -15.197 1.00 92.88 79 PHE A N 1
ATOM 647 C CA . PHE A 1 79 ? 2.144 -1.356 -15.440 1.00 92.88 79 PHE A CA 1
ATOM 648 C C . PHE A 1 79 ? 1.509 -0.073 -15.981 1.00 92.88 79 PHE A C 1
ATOM 650 O O . PHE A 1 79 ? 1.808 1.016 -15.490 1.00 92.88 79 PHE A O 1
ATOM 657 N N . ARG A 1 80 ? 0.542 -0.186 -16.900 1.00 91.44 80 ARG A N 1
ATOM 658 C CA . ARG A 1 80 ? -0.253 0.968 -17.356 1.00 91.44 80 ARG A CA 1
ATOM 659 C C . ARG A 1 80 ? -0.982 1.655 -16.202 1.00 91.44 80 ARG A C 1
ATOM 661 O O . ARG A 1 80 ? -0.989 2.884 -16.112 1.00 91.44 80 ARG A O 1
ATOM 668 N N . LYS A 1 81 ? -1.544 0.878 -15.272 1.00 93.38 81 LYS A N 1
ATOM 669 C CA . LYS A 1 81 ? -2.161 1.416 -14.056 1.00 93.38 81 LYS A CA 1
ATOM 670 C C . LYS A 1 81 ? -1.132 2.126 -13.173 1.00 93.38 81 LYS A C 1
ATOM 672 O O . LYS A 1 81 ? -1.419 3.231 -12.715 1.00 93.38 81 LYS A O 1
ATOM 677 N N . LEU A 1 82 ? 0.058 1.556 -12.977 1.00 92.75 82 LEU A N 1
ATOM 678 C CA . LEU A 1 82 ? 1.145 2.198 -12.227 1.00 92.75 82 LEU A CA 1
ATOM 679 C C . LEU A 1 82 ? 1.557 3.537 -12.847 1.00 92.75 82 LEU A C 1
ATOM 681 O O . LEU A 1 82 ? 1.669 4.522 -12.122 1.00 92.75 82 LEU A O 1
ATOM 685 N N . LEU A 1 83 ? 1.704 3.600 -14.172 1.00 92.62 83 LEU A N 1
ATOM 686 C CA . LEU A 1 83 ? 2.020 4.838 -14.883 1.00 92.62 83 LEU A CA 1
ATOM 687 C C . LEU A 1 83 ? 0.910 5.889 -14.719 1.00 92.62 83 LEU A C 1
ATOM 689 O O . LEU A 1 83 ? 1.190 7.057 -14.459 1.00 92.62 83 LEU A O 1
ATOM 693 N N . SER A 1 84 ? -0.360 5.476 -14.795 1.00 92.44 84 SER A N 1
ATOM 694 C CA . SER A 1 84 ? -1.493 6.386 -14.582 1.00 92.44 84 SER A CA 1
ATOM 695 C C . SER A 1 84 ? -1.527 6.965 -13.163 1.00 92.44 84 SER A C 1
ATOM 697 O O . SER A 1 84 ? -1.775 8.157 -12.990 1.00 92.44 84 SER A O 1
ATOM 699 N N . LEU A 1 85 ? -1.222 6.145 -12.150 1.00 92.06 85 LEU A N 1
ATOM 700 C CA . LEU A 1 85 ? -1.141 6.579 -10.756 1.00 92.06 85 LEU A CA 1
ATOM 701 C C . LEU A 1 85 ? 0.049 7.513 -10.544 1.00 92.06 85 LEU A C 1
ATOM 703 O O . LEU A 1 85 ? -0.093 8.535 -9.883 1.00 92.06 85 LEU A O 1
ATOM 707 N N . TYR A 1 86 ? 1.198 7.202 -11.145 1.00 90.19 86 TYR A N 1
ATOM 708 C CA . TYR A 1 86 ? 2.369 8.072 -11.109 1.00 90.19 86 TYR A CA 1
ATOM 709 C C . TYR A 1 86 ? 2.043 9.463 -11.669 1.00 90.19 86 TYR A C 1
ATOM 711 O O . TYR A 1 86 ? 2.281 10.463 -11.000 1.00 90.19 86 TYR A O 1
ATOM 719 N N . ARG A 1 87 ? 1.381 9.541 -12.830 1.00 89.94 87 ARG A N 1
ATOM 720 C CA . ARG A 1 87 ? 0.927 10.813 -13.424 1.00 89.94 87 ARG A CA 1
ATOM 721 C C . ARG A 1 87 ? -0.033 11.589 -12.517 1.00 89.94 87 ARG A C 1
ATOM 723 O O . ARG A 1 87 ? 0.068 12.808 -12.418 1.00 89.94 87 ARG A O 1
ATOM 730 N N . GLN A 1 88 ? -0.948 10.908 -11.825 1.00 90.75 88 GLN A N 1
ATOM 731 C CA . GLN A 1 88 ? -1.852 11.555 -10.860 1.00 90.75 88 GLN A CA 1
ATOM 732 C C . GLN A 1 88 ? -1.104 12.142 -9.657 1.00 90.75 88 GLN A C 1
ATOM 734 O O . GLN A 1 88 ? -1.532 13.148 -9.094 1.00 90.75 88 GLN A O 1
ATOM 739 N N . LEU A 1 89 ? 0.030 11.546 -9.290 1.00 87.94 89 LEU A N 1
ATOM 740 C CA . LEU A 1 89 ? 0.906 12.015 -8.221 1.00 87.94 89 LEU A CA 1
ATOM 741 C C . LEU A 1 89 ? 1.954 13.030 -8.705 1.00 87.94 89 LEU A C 1
ATOM 743 O O . LEU A 1 89 ? 2.846 13.373 -7.937 1.00 87.94 89 LEU A O 1
ATOM 747 N N . ALA A 1 90 ? 1.830 13.578 -9.921 1.00 83.06 90 ALA A N 1
ATOM 748 C CA . ALA A 1 90 ? 2.797 14.527 -10.483 1.00 83.06 90 ALA A CA 1
ATOM 749 C C . ALA A 1 90 ? 3.079 15.743 -9.583 1.00 83.06 90 ALA A C 1
ATOM 751 O O . ALA A 1 90 ? 4.211 16.221 -9.538 1.00 83.06 90 ALA A O 1
ATOM 752 N N . LEU A 1 91 ? 2.087 16.210 -8.815 1.00 78.62 91 LEU A N 1
ATOM 753 C CA . LEU A 1 91 ? 2.273 17.288 -7.832 1.00 78.62 91 LEU A CA 1
ATOM 754 C C . LEU A 1 91 ? 3.292 16.929 -6.741 1.00 78.62 91 LEU A C 1
ATOM 756 O O . LEU A 1 91 ? 3.989 17.803 -6.239 1.00 78.62 91 LEU A O 1
ATOM 760 N N . LEU A 1 92 ? 3.408 15.645 -6.400 1.00 81.25 92 LEU A N 1
ATOM 761 C CA . LEU A 1 92 ? 4.390 15.129 -5.451 1.00 81.25 92 LEU A CA 1
ATOM 762 C C . LEU A 1 92 ? 5.756 14.877 -6.109 1.00 81.25 92 LEU A C 1
ATOM 764 O O . LEU A 1 92 ? 6.710 14.530 -5.429 1.00 81.25 92 LEU A O 1
ATOM 768 N N . HIS A 1 93 ? 5.920 15.042 -7.417 1.00 79.31 93 HIS A N 1
ATOM 769 C CA . HIS A 1 93 ? 7.246 14.897 -8.032 1.00 79.31 93 HIS A CA 1
ATOM 770 C C . HIS A 1 93 ? 8.064 16.194 -7.961 1.00 79.31 93 HIS A C 1
ATOM 772 O O . HIS A 1 93 ? 9.264 16.178 -8.224 1.00 79.31 93 HIS A O 1
ATOM 778 N N . ALA A 1 94 ? 7.434 17.310 -7.581 1.00 78.31 94 ALA A N 1
ATOM 779 C CA . ALA A 1 94 ? 8.088 18.598 -7.401 1.00 78.31 94 ALA A CA 1
ATOM 780 C C . ALA A 1 94 ? 8.859 18.641 -6.071 1.00 78.31 94 ALA A C 1
ATOM 782 O O . ALA A 1 94 ? 8.355 19.102 -5.050 1.00 78.31 94 ALA A O 1
ATOM 783 N N . THR A 1 95 ? 10.091 18.142 -6.094 1.00 80.62 95 THR A N 1
ATOM 784 C CA . THR A 1 95 ? 11.056 18.269 -4.995 1.00 80.62 95 THR A CA 1
ATOM 785 C C . THR A 1 95 ? 11.916 19.529 -5.178 1.00 80.62 95 THR A C 1
ATOM 787 O O . THR A 1 95 ? 12.244 19.861 -6.321 1.00 80.62 95 THR A O 1
ATOM 790 N N . PRO A 1 96 ? 12.353 20.203 -4.101 1.00 88.44 96 PRO A N 1
ATOM 791 C CA . PRO A 1 96 ? 12.176 19.816 -2.703 1.00 88.44 96 PRO A CA 1
ATOM 792 C C . PRO A 1 96 ? 10.836 20.274 -2.102 1.00 88.44 96 PRO A C 1
ATOM 794 O O . PRO A 1 96 ? 10.302 21.322 -2.461 1.00 88.44 96 PRO A O 1
ATOM 797 N N . TYR A 1 97 ? 10.331 19.516 -1.129 1.00 89.00 97 TYR A N 1
ATOM 798 C CA . TYR A 1 97 ? 9.220 19.928 -0.274 1.00 89.00 97 TYR A CA 1
ATOM 799 C C . TYR A 1 97 ? 9.726 20.798 0.859 1.00 89.00 97 TYR A C 1
ATOM 801 O O . TYR A 1 97 ? 10.732 20.476 1.488 1.00 89.00 97 TYR A O 1
ATOM 809 N N . VAL A 1 98 ? 8.991 21.859 1.162 1.00 89.81 98 VAL A N 1
ATOM 810 C CA . VAL A 1 98 ? 9.313 22.774 2.252 1.00 89.81 98 VAL A CA 1
ATOM 811 C C . VAL A 1 98 ? 8.153 22.786 3.236 1.00 89.81 98 VAL A C 1
ATOM 813 O O . VAL A 1 98 ? 7.017 23.054 2.851 1.00 89.81 98 VAL A O 1
ATOM 816 N N . VAL A 1 99 ? 8.453 22.502 4.500 1.00 90.06 99 VAL A N 1
ATOM 817 C CA . VAL A 1 99 ? 7.528 22.630 5.629 1.00 90.06 99 VAL A CA 1
ATOM 818 C C . VAL A 1 99 ? 7.984 23.808 6.472 1.00 90.06 99 VAL A C 1
ATOM 820 O O . VAL A 1 99 ? 9.145 23.866 6.871 1.00 90.06 99 VAL A O 1
ATOM 823 N N . GLU A 1 100 ? 7.078 24.742 6.731 1.00 90.81 100 GLU A N 1
ATOM 824 C CA . GLU A 1 100 ? 7.293 25.850 7.657 1.00 90.81 100 GLU A CA 1
ATOM 825 C C . GLU A 1 100 ? 6.359 25.660 8.853 1.00 90.81 100 GLU A C 1
ATOM 827 O O . GLU A 1 100 ? 5.135 25.628 8.704 1.00 90.81 100 GLU A O 1
ATOM 832 N N . ASP A 1 101 ? 6.947 25.484 10.031 1.00 86.81 101 ASP A N 1
ATOM 833 C CA . ASP A 1 101 ? 6.244 25.304 11.294 1.00 86.81 101 ASP A CA 1
ATOM 834 C C . ASP A 1 101 ? 6.724 26.333 12.337 1.00 86.81 101 ASP A C 1
ATOM 836 O O . ASP A 1 101 ? 7.506 27.242 12.055 1.00 86.81 101 ASP A O 1
ATOM 840 N N . SER A 1 102 ? 6.238 26.218 13.574 1.00 81.44 102 SER A N 1
ATOM 841 C CA . SER A 1 102 ? 6.643 27.103 14.675 1.00 81.44 102 SER A CA 1
ATOM 842 C C . SER A 1 102 ? 8.086 26.888 15.162 1.00 81.44 102 SER A C 1
ATOM 844 O O . SER A 1 102 ? 8.582 27.695 15.950 1.00 81.44 102 SER A O 1
ATOM 846 N N . GLN A 1 103 ? 8.755 25.820 14.722 1.00 79.00 103 GLN A N 1
ATOM 847 C CA . GLN A 1 103 ? 10.136 25.454 15.048 1.00 79.00 103 GLN A CA 1
ATOM 848 C C . GLN A 1 103 ? 11.129 25.832 13.936 1.00 79.00 103 GLN A C 1
ATOM 850 O O . GLN A 1 103 ? 12.334 25.872 14.191 1.00 79.00 103 GLN A O 1
ATOM 855 N N . GLY A 1 104 ? 10.646 26.160 12.736 1.00 87.50 104 GLY A N 1
ATOM 856 C CA . GLY A 1 104 ? 11.432 26.702 11.634 1.00 87.50 104 GLY A CA 1
ATOM 857 C C . GLY A 1 104 ? 11.041 26.117 10.278 1.00 87.50 104 GLY A C 1
ATOM 858 O O . GLY A 1 104 ? 9.930 25.636 10.071 1.00 87.50 104 GLY A O 1
ATOM 859 N N . GLN A 1 105 ? 11.980 26.178 9.335 1.00 91.69 105 GLN A N 1
ATOM 860 C CA . GLN A 1 105 ? 11.804 25.669 7.978 1.00 91.69 105 GLN A CA 1
ATOM 861 C C . GLN A 1 105 ? 12.580 24.358 7.803 1.00 91.69 105 GLN A C 1
ATOM 863 O O . GLN A 1 105 ? 13.787 24.309 8.044 1.00 91.69 105 GLN A O 1
ATOM 868 N N . GLN A 1 106 ? 11.892 23.307 7.362 1.00 90.25 106 GLN A N 1
ATOM 869 C CA . GLN A 1 106 ? 12.458 21.992 7.061 1.00 90.25 106 GLN A CA 1
ATOM 870 C C . GLN A 1 106 ? 12.258 21.656 5.582 1.00 90.25 106 GLN A C 1
ATOM 872 O O . GLN A 1 106 ? 11.225 21.981 4.995 1.00 90.25 106 GLN A O 1
ATOM 877 N N . THR A 1 107 ? 13.243 20.985 4.986 1.00 92.19 107 THR A N 1
ATOM 878 C CA . THR A 1 107 ? 13.249 20.648 3.559 1.00 92.19 107 THR A CA 1
ATOM 879 C C . THR A 1 107 ? 13.369 19.138 3.374 1.00 92.19 107 THR A C 1
ATOM 881 O O . THR A 1 107 ? 14.196 18.503 4.027 1.00 92.19 107 THR A O 1
ATOM 884 N N . PHE A 1 108 ? 12.568 18.566 2.474 1.00 90.00 108 PHE A N 1
ATOM 885 C CA . PHE A 1 108 ? 12.542 17.134 2.174 1.00 90.00 108 PHE A CA 1
ATOM 886 C C . PHE A 1 108 ? 12.677 16.887 0.670 1.00 90.00 108 PHE A C 1
ATOM 888 O O . PHE A 1 108 ? 11.981 17.507 -0.129 1.00 90.00 108 PHE A O 1
ATOM 895 N N . ASP A 1 109 ? 13.516 15.927 0.286 1.00 88.19 109 ASP A N 1
ATOM 896 C CA . ASP A 1 109 ? 13.726 15.542 -1.120 1.00 88.19 109 ASP A CA 1
ATOM 897 C C . ASP A 1 109 ? 13.001 14.244 -1.509 1.00 88.19 109 ASP A C 1
ATOM 899 O O . ASP A 1 109 ? 12.991 13.861 -2.675 1.00 88.19 109 ASP A O 1
ATOM 903 N N . ASP A 1 110 ? 12.401 13.542 -0.542 1.00 85.62 110 ASP A N 1
ATOM 904 C CA . ASP A 1 110 ? 11.676 12.293 -0.776 1.00 85.62 110 ASP A CA 1
ATOM 905 C C . ASP A 1 110 ? 10.214 12.419 -0.301 1.00 85.62 110 ASP A C 1
ATOM 907 O O . ASP A 1 110 ? 9.969 12.790 0.851 1.00 85.62 110 ASP A O 1
ATOM 911 N N . PRO A 1 111 ? 9.223 12.079 -1.148 1.00 86.69 111 PRO A N 1
ATOM 912 C CA . PRO A 1 111 ? 7.807 12.163 -0.790 1.00 86.69 111 PRO A CA 1
ATOM 913 C C . PRO A 1 111 ? 7.436 11.344 0.451 1.00 86.69 111 PRO A C 1
ATOM 915 O O . PRO A 1 111 ? 6.498 11.689 1.167 1.00 86.69 111 PRO A O 1
ATOM 918 N N . ARG A 1 112 ? 8.140 10.234 0.711 1.00 87.06 112 ARG A N 1
ATOM 919 C CA . ARG A 1 112 ? 7.809 9.330 1.819 1.00 87.06 112 ARG A CA 1
ATOM 920 C C . ARG A 1 112 ? 8.326 9.875 3.134 1.00 87.06 112 ARG A C 1
ATOM 922 O O . ARG A 1 112 ? 7.605 9.799 4.122 1.00 87.06 112 ARG A O 1
ATOM 929 N N . THR 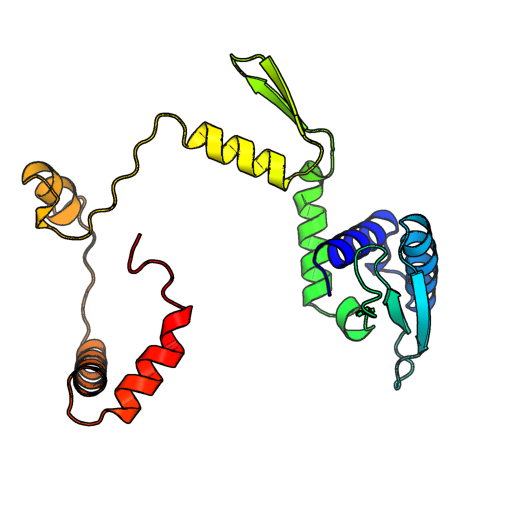A 1 113 ? 9.537 10.428 3.152 1.00 89.62 113 THR A N 1
ATOM 930 C CA . THR A 1 113 ? 10.065 11.098 4.348 1.00 89.62 113 THR A CA 1
ATOM 931 C C . THR A 1 113 ? 9.240 12.335 4.687 1.00 89.62 113 THR A C 1
ATOM 933 O O . THR A 1 113 ? 8.890 12.519 5.851 1.00 89.62 113 THR A O 1
ATOM 936 N N . PHE A 1 114 ? 8.828 13.104 3.674 1.00 90.44 114 PHE A N 1
ATOM 937 C CA . PHE A 1 114 ? 7.886 14.211 3.831 1.00 90.44 114 PHE A CA 1
ATOM 938 C C . PHE A 1 114 ? 6.542 13.750 4.418 1.00 90.44 114 PHE A C 1
ATOM 940 O O . PHE A 1 114 ? 6.092 14.281 5.433 1.00 90.44 114 PHE A O 1
ATOM 947 N N . PHE A 1 115 ? 5.915 12.723 3.833 1.00 90.38 115 PHE A N 1
ATOM 948 C CA . PHE A 1 115 ? 4.648 12.186 4.337 1.00 90.38 115 PHE A CA 1
ATOM 949 C C . PHE A 1 115 ? 4.770 11.655 5.769 1.00 90.38 115 PHE A C 1
ATOM 951 O O . PHE A 1 115 ? 3.899 11.908 6.597 1.00 90.38 115 PHE A O 1
ATOM 958 N N . GLN A 1 116 ? 5.859 10.949 6.082 1.00 91.25 116 GLN A N 1
ATOM 959 C CA . GLN A 1 116 ? 6.115 10.446 7.428 1.00 91.25 116 GLN A CA 1
ATOM 960 C C . GLN A 1 116 ? 6.224 11.595 8.436 1.00 91.25 116 GLN A C 1
ATOM 962 O O . GLN A 1 116 ? 5.592 11.531 9.486 1.00 91.25 116 GLN A O 1
ATOM 967 N N . HIS A 1 117 ? 6.939 12.669 8.088 1.00 91.06 117 HIS A N 1
ATOM 968 C CA . HIS A 1 117 ? 7.028 13.863 8.925 1.00 91.06 117 HIS A CA 1
ATOM 969 C C . HIS A 1 117 ? 5.647 14.481 9.193 1.00 91.06 117 HIS A C 1
ATOM 971 O O . HIS A 1 117 ? 5.309 14.727 10.348 1.00 91.06 117 HIS A O 1
ATOM 977 N N . LEU A 1 118 ? 4.806 14.643 8.163 1.00 90.38 118 LEU A N 1
ATOM 978 C CA . LEU A 1 118 ? 3.434 15.139 8.340 1.00 90.38 118 LEU A CA 1
ATOM 979 C C . LEU A 1 118 ? 2.590 14.235 9.248 1.00 90.38 118 LEU A C 1
ATOM 981 O O . LEU A 1 118 ? 1.832 14.728 10.081 1.00 90.38 118 LEU A O 1
ATOM 985 N N . MET A 1 119 ? 2.710 12.915 9.096 1.00 91.94 119 MET A N 1
ATOM 986 C CA . MET A 1 119 ? 1.992 11.954 9.936 1.00 91.94 119 MET A CA 1
ATOM 987 C C . MET A 1 119 ? 2.460 11.998 11.391 1.00 91.94 119 MET A C 1
ATOM 989 O O . MET A 1 119 ? 1.639 11.850 12.297 1.00 91.94 119 MET A O 1
ATOM 993 N N . ASP A 1 120 ? 3.754 12.202 11.622 1.00 90.12 120 ASP A N 1
ATOM 994 C CA . ASP A 1 120 ? 4.315 12.318 12.963 1.00 90.12 120 ASP A CA 1
ATOM 995 C C . ASP A 1 120 ? 3.889 13.634 13.624 1.00 90.12 120 ASP A C 1
ATOM 997 O O . ASP A 1 120 ? 3.445 13.608 14.771 1.00 90.12 120 ASP A O 1
ATOM 1001 N N . GLU A 1 121 ? 3.909 14.757 12.898 1.00 89.19 121 GLU A N 1
ATOM 1002 C CA . GLU A 1 121 ? 3.337 16.028 13.368 1.00 89.19 121 GLU A CA 1
ATOM 1003 C C . GLU A 1 121 ? 1.847 15.893 13.701 1.00 89.19 121 GLU A C 1
ATOM 1005 O O . GLU A 1 121 ? 1.419 16.295 14.780 1.00 89.19 121 GLU A O 1
ATOM 1010 N N . ALA A 1 122 ? 1.055 15.255 12.835 1.00 88.75 122 ALA A N 1
ATOM 1011 C CA . ALA A 1 122 ? -0.372 15.040 13.081 1.00 88.75 122 ALA A CA 1
ATOM 1012 C C . ALA A 1 122 ? -0.645 14.163 14.318 1.00 88.75 122 ALA A C 1
ATOM 1014 O O . ALA A 1 122 ? -1.689 14.289 14.958 1.00 88.75 122 ALA A O 1
ATOM 1015 N N . ARG A 1 123 ? 0.282 13.264 14.665 1.00 89.12 123 ARG A N 1
ATOM 1016 C CA . ARG A 1 123 ? 0.187 12.412 15.860 1.00 89.12 123 ARG A CA 1
ATOM 1017 C C . ARG A 1 123 ? 0.666 13.111 17.129 1.00 89.12 123 ARG A C 1
ATOM 1019 O O . ARG A 1 123 ? 0.262 12.697 18.218 1.00 89.12 123 ARG A O 1
ATOM 1026 N N . LYS A 1 124 ? 1.505 14.149 17.035 1.00 89.06 124 LYS A N 1
ATOM 1027 C CA . LYS A 1 124 ? 1.989 14.878 18.216 1.00 89.06 124 LYS A CA 1
ATOM 1028 C C . LYS A 1 124 ? 0.811 15.446 19.007 1.00 89.06 124 LYS A C 1
ATOM 1030 O O . LYS A 1 124 ? -0.109 16.045 18.466 1.00 89.06 124 LYS A O 1
ATOM 1035 N N . GLY A 1 125 ? 0.841 15.231 20.320 1.00 85.88 125 GLY A N 1
ATOM 1036 C CA . GLY A 1 125 ? -0.215 15.679 21.233 1.00 85.88 125 GLY A CA 1
ATOM 1037 C C . GLY A 1 125 ? -1.488 14.827 21.222 1.00 85.88 125 GLY A C 1
ATOM 1038 O O . GLY A 1 125 ? -2.370 15.079 22.040 1.00 85.88 125 GLY A O 1
ATOM 1039 N N . THR A 1 126 ? -1.581 13.802 20.367 1.00 89.69 126 THR A N 1
ATOM 1040 C CA . THR A 1 126 ? -2.713 12.870 20.356 1.00 89.69 126 THR A CA 1
ATOM 1041 C C . THR A 1 126 ? -2.333 11.568 21.049 1.00 89.69 126 THR A C 1
ATOM 1043 O O . THR A 1 126 ? -1.403 10.876 20.637 1.00 89.69 126 THR A O 1
ATOM 1046 N N . THR A 1 127 ? -3.092 11.193 22.076 1.00 87.75 127 THR A N 1
ATOM 1047 C CA . THR A 1 127 ? -2.993 9.867 22.696 1.00 87.75 127 THR A CA 1
ATOM 1048 C C . THR A 1 127 ? -4.053 8.961 22.088 1.00 87.75 127 THR A C 1
ATOM 1050 O O . THR A 1 127 ? -5.246 9.240 22.192 1.00 87.75 127 THR A O 1
ATOM 1053 N N . ILE A 1 128 ? -3.626 7.867 21.458 1.00 87.19 128 ILE A N 1
ATOM 1054 C CA . ILE A 1 128 ? -4.535 6.853 20.918 1.00 87.19 128 ILE A CA 1
ATOM 1055 C C . ILE A 1 128 ? -4.689 5.746 21.961 1.00 87.19 128 ILE A C 1
ATOM 1057 O O . ILE A 1 128 ? -3.7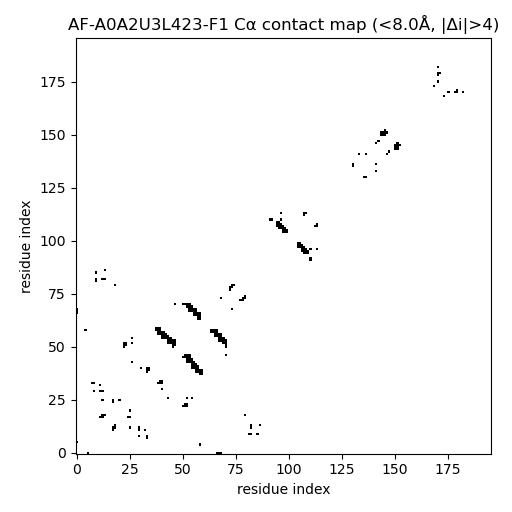07 5.107 22.335 1.00 87.19 128 ILE A O 1
ATOM 1061 N N . GLN A 1 129 ? -5.921 5.504 22.408 1.00 85.56 129 GLN A N 1
ATOM 1062 C CA . GLN A 1 129 ? -6.265 4.384 23.281 1.00 85.56 129 GLN A CA 1
ATOM 1063 C C . GLN A 1 129 ? -7.123 3.379 22.511 1.00 85.56 129 GLN A C 1
ATOM 1065 O O . GLN A 1 129 ? -8.178 3.725 21.978 1.00 85.56 129 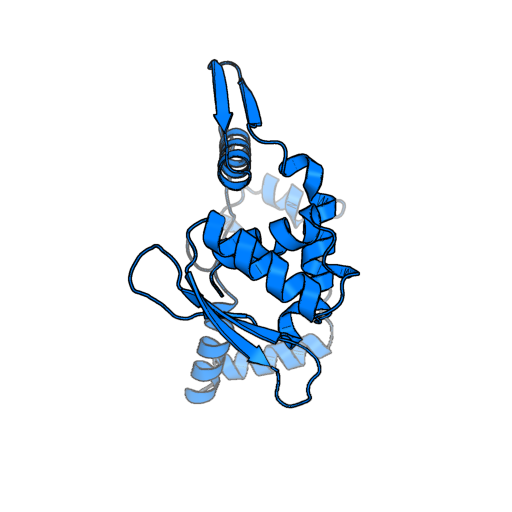GLN A O 1
ATOM 1070 N N . ARG A 1 130 ? -6.667 2.126 22.460 1.00 86.00 130 ARG A N 1
ATOM 1071 C CA . ARG A 1 130 ? -7.415 1.000 21.894 1.00 86.00 130 ARG A CA 1
ATOM 1072 C C . ARG A 1 130 ? -8.079 0.234 23.032 1.00 86.00 130 ARG A C 1
ATOM 1074 O O . ARG A 1 130 ? -7.372 -0.280 23.889 1.00 86.00 130 ARG A O 1
ATOM 1081 N N . TYR A 1 131 ? -9.404 0.135 23.006 1.00 88.06 131 TYR A N 1
ATOM 1082 C CA . TYR A 1 131 ? -10.163 -0.666 23.965 1.00 88.06 131 TYR A CA 1
ATOM 1083 C C . TYR A 1 131 ? -10.112 -2.141 23.555 1.00 88.06 131 TYR A C 1
ATOM 1085 O O . TYR A 1 131 ? -10.639 -2.493 22.497 1.00 88.06 131 TYR A O 1
ATOM 1093 N N . LYS A 1 132 ? -9.458 -2.997 24.351 1.00 87.50 132 LYS A N 1
ATOM 1094 C CA . LYS A 1 132 ? -9.382 -4.448 24.076 1.00 87.50 132 LYS A CA 1
ATOM 1095 C C . LYS A 1 132 ? -10.551 -5.212 24.705 1.00 87.50 132 LYS A C 1
ATOM 1097 O O . LYS A 1 132 ? -10.937 -6.266 24.204 1.00 87.50 132 LYS A O 1
ATOM 1102 N N . GLY A 1 133 ? -11.167 -4.655 25.743 1.00 88.12 133 GLY A N 1
ATOM 1103 C CA . GLY A 1 133 ? -12.398 -5.162 26.342 1.00 88.12 133 GLY A CA 1
ATOM 1104 C C . GLY A 1 133 ? -13.374 -4.058 26.741 1.00 88.12 133 GLY A C 1
ATOM 1105 O O . GLY A 1 133 ? -12.997 -2.912 26.969 1.00 88.12 133 GLY A O 1
ATOM 1106 N N . LEU A 1 134 ? -14.651 -4.426 26.891 1.00 88.88 134 LEU A N 1
ATOM 1107 C CA . LEU A 1 134 ? -15.701 -3.493 27.328 1.00 88.88 134 LEU A CA 1
ATOM 1108 C C . LEU A 1 134 ? -15.450 -2.936 28.739 1.00 88.88 134 LEU A C 1
ATOM 1110 O O . LEU A 1 134 ? -15.870 -1.826 29.041 1.00 88.88 134 LEU A O 1
ATOM 1114 N N . GLY A 1 135 ? -14.744 -3.684 29.594 1.00 90.06 135 GLY A N 1
ATOM 1115 C CA . GLY A 1 135 ? -14.397 -3.260 30.955 1.00 90.06 135 GLY A CA 1
ATOM 1116 C C . GLY A 1 135 ? -13.311 -2.182 31.040 1.00 90.06 135 GLY A C 1
ATOM 1117 O O . GLY A 1 135 ? -13.071 -1.663 32.124 1.00 90.06 135 GLY A O 1
ATOM 1118 N N . GLU A 1 136 ? -12.656 -1.836 29.927 1.00 90.88 136 GLU A N 1
ATOM 1119 C CA . GLU A 1 136 ? -11.700 -0.719 29.861 1.00 90.88 136 GLU A CA 1
ATOM 1120 C C . GLU A 1 136 ? -12.398 0.641 29.695 1.00 90.88 136 GLU A C 1
ATOM 1122 O O . GLU A 1 136 ? -11.753 1.684 29.796 1.00 90.88 136 GLU A O 1
ATOM 1127 N N . MET A 1 137 ? -13.709 0.634 29.429 1.00 92.75 137 MET A N 1
ATOM 1128 C CA . MET A 1 137 ? -14.532 1.830 29.275 1.00 92.75 137 MET A CA 1
ATOM 1129 C C . MET A 1 137 ? -15.233 2.184 30.585 1.00 92.75 137 MET A C 1
ATOM 1131 O O . MET A 1 137 ? -15.774 1.321 31.278 1.00 92.75 137 MET A O 1
ATOM 1135 N N . ASN A 1 138 ? -15.319 3.480 30.881 1.00 93.31 138 ASN A N 1
ATOM 1136 C CA . ASN A 1 138 ? -16.202 3.954 31.942 1.00 93.31 138 ASN A CA 1
ATOM 1137 C C . ASN A 1 138 ? -17.682 3.798 31.523 1.00 93.31 138 ASN A C 1
ATOM 1139 O O . ASN A 1 138 ? -17.985 3.866 30.327 1.00 93.31 138 ASN A O 1
ATOM 1143 N N . PRO A 1 139 ? -18.633 3.657 32.469 1.00 94.56 139 PRO A N 1
ATOM 1144 C CA . PRO A 1 139 ? -20.048 3.441 32.146 1.00 94.56 139 PRO A CA 1
ATOM 1145 C C . PRO A 1 139 ? -20.663 4.490 31.206 1.00 94.56 139 PRO A C 1
ATOM 1147 O O . PRO A 1 139 ? -21.427 4.137 30.310 1.00 94.56 139 PRO A O 1
ATOM 1150 N N . GLU A 1 140 ? -20.301 5.765 31.367 1.00 95.00 140 GLU A N 1
ATOM 1151 C CA . GLU A 1 140 ? -20.770 6.855 30.498 1.00 95.00 140 GLU A CA 1
ATOM 1152 C C . GLU A 1 140 ? -20.271 6.683 29.056 1.00 95.00 140 GLU A C 1
ATOM 1154 O O . GLU A 1 140 ? -21.051 6.782 28.111 1.00 95.00 140 GLU A O 1
ATOM 1159 N N . GLN A 1 141 ? -18.998 6.314 28.880 1.00 93.31 141 GLN A N 1
ATOM 1160 C CA . GLN A 1 141 ? -18.411 6.056 27.562 1.00 93.31 141 GLN A CA 1
ATOM 1161 C C . GLN A 1 141 ? -19.065 4.847 26.885 1.00 93.31 141 GLN A C 1
ATOM 1163 O O . GLN A 1 141 ? -19.381 4.906 25.696 1.00 93.31 141 GLN A O 1
ATOM 1168 N N . LEU A 1 142 ? -19.305 3.761 27.629 1.00 94.19 142 LEU A N 1
ATOM 1169 C CA . LEU A 1 142 ? -19.975 2.570 27.101 1.00 94.19 142 LEU A CA 1
ATOM 1170 C C . LEU A 1 142 ? -21.402 2.896 26.642 1.00 94.19 142 LEU A C 1
ATOM 1172 O O . LEU A 1 142 ? -21.827 2.464 25.565 1.00 94.19 142 LEU A O 1
ATOM 1176 N N . TRP A 1 143 ? -22.133 3.690 27.430 1.00 94.12 143 TRP A N 1
ATOM 1177 C CA . TRP A 1 143 ? -23.472 4.130 27.061 1.00 94.12 143 TRP A CA 1
ATOM 1178 C C . TRP A 1 143 ? -23.458 4.970 25.782 1.00 94.12 143 TRP A C 1
ATOM 1180 O O . TRP A 1 143 ? -24.184 4.661 24.837 1.00 94.12 143 TRP A O 1
ATOM 1190 N N . GLU A 1 144 ? -22.610 5.997 25.725 1.00 94.38 144 GLU A N 1
ATOM 1191 C CA . GLU A 1 144 ? -22.556 6.929 24.598 1.00 94.38 144 GLU A CA 1
ATOM 1192 C C . GLU A 1 144 ? -22.103 6.285 23.287 1.00 94.38 144 GLU A C 1
ATOM 1194 O O . GLU A 1 144 ? -22.618 6.648 22.228 1.00 94.38 144 GLU A O 1
ATOM 1199 N N . THR A 1 145 ? -21.150 5.353 23.352 1.00 91.62 145 THR A N 1
ATOM 1200 C CA . THR A 1 145 ? -20.541 4.739 22.162 1.00 91.62 145 THR A CA 1
ATOM 1201 C C . THR A 1 145 ? -21.278 3.487 21.698 1.00 91.62 145 THR A C 1
ATOM 1203 O O . THR A 1 145 ? -21.469 3.298 20.499 1.00 91.62 145 THR A O 1
ATOM 1206 N N . THR A 1 146 ? -21.702 2.628 22.630 1.00 92.25 146 THR A N 1
ATOM 1207 C CA . THR A 1 146 ? -22.131 1.257 22.310 1.00 92.25 146 THR A CA 1
ATOM 1208 C C . THR A 1 146 ? -23.623 1.029 22.552 1.00 92.25 146 THR A C 1
ATOM 1210 O O . THR A 1 146 ? -24.257 0.293 21.797 1.00 92.25 146 THR A O 1
ATOM 1213 N N . MET A 1 147 ? -24.225 1.646 23.577 1.00 93.81 147 MET A N 1
ATOM 1214 C CA . MET A 1 147 ? -25.613 1.335 23.965 1.00 93.81 147 MET A CA 1
ATOM 1215 C C . MET A 1 147 ? -26.658 2.325 23.441 1.00 93.81 147 MET A C 1
ATOM 1217 O O . MET A 1 147 ? -27.802 1.919 23.214 1.00 93.81 147 MET A O 1
ATOM 1221 N N . ASN A 1 148 ? -26.290 3.592 23.231 1.00 95.81 148 ASN A N 1
ATOM 1222 C CA . ASN A 1 148 ? -27.206 4.644 22.790 1.00 95.81 148 ASN A CA 1
ATOM 1223 C C . ASN A 1 148 ? -27.832 4.302 21.418 1.00 95.81 148 ASN A C 1
ATOM 1225 O O . ASN A 1 148 ? -27.096 4.228 20.434 1.00 95.81 148 ASN A O 1
ATOM 1229 N N . PRO A 1 149 ? -29.169 4.151 21.303 1.00 95.88 149 PRO A N 1
ATOM 1230 C CA . PRO A 1 149 ? -29.844 3.823 20.045 1.00 95.88 149 PRO A CA 1
ATOM 1231 C C . PRO A 1 149 ? -29.559 4.764 18.872 1.00 95.88 149 PRO A C 1
ATOM 1233 O O . PRO A 1 149 ? -29.624 4.317 17.732 1.00 95.88 149 PRO A O 1
ATOM 1236 N N . GLU A 1 150 ? -29.238 6.031 19.139 1.00 95.56 150 GLU A N 1
ATOM 1237 C CA . GLU A 1 150 ? -28.954 7.033 18.105 1.00 95.56 150 GLU A CA 1
ATOM 1238 C C . GLU A 1 150 ? -27.521 6.949 17.561 1.00 95.56 150 GLU A C 1
ATOM 1240 O O . GLU A 1 150 ? -27.268 7.377 16.438 1.00 95.56 150 GLU A O 1
ATOM 1245 N N . LYS A 1 151 ? -26.577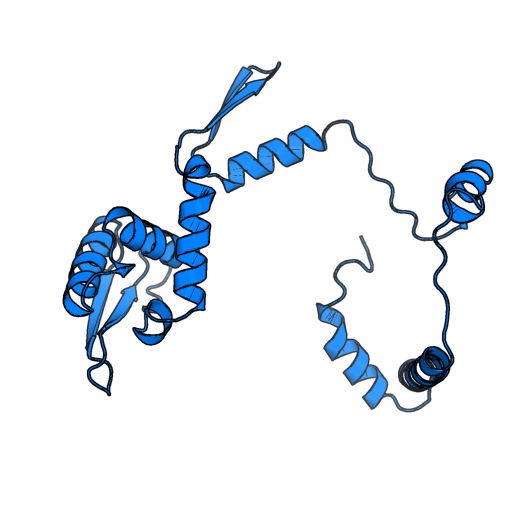 6.417 18.350 1.00 93.38 151 LYS A N 1
ATOM 1246 C CA . LYS A 1 151 ? -25.140 6.384 18.015 1.00 93.38 151 LYS A CA 1
ATOM 1247 C C . LYS A 1 151 ? -24.590 4.974 17.795 1.00 93.38 151 LYS A C 1
ATOM 1249 O O . LYS A 1 151 ? -23.545 4.819 17.167 1.00 93.38 151 LYS A O 1
ATOM 1254 N N . ARG A 1 152 ? -25.260 3.948 18.327 1.00 95.44 152 ARG A N 1
ATOM 1255 C CA . ARG A 1 152 ? -24.774 2.567 18.296 1.00 95.44 152 ARG A CA 1
ATOM 1256 C C . ARG A 1 152 ? -24.746 2.016 16.876 1.00 95.44 152 ARG A C 1
ATOM 1258 O O . ARG A 1 152 ? -25.669 2.217 16.091 1.00 95.44 152 ARG A O 1
ATOM 1265 N N . THR A 1 153 ? -23.722 1.221 16.599 1.00 94.06 153 THR A N 1
ATOM 1266 C CA . THR A 1 153 ? -23.641 0.401 15.388 1.00 94.06 153 THR A CA 1
ATOM 1267 C C . THR A 1 153 ? -23.947 -1.042 15.773 1.00 94.06 153 THR A C 1
ATOM 1269 O O . THR A 1 153 ? -23.254 -1.612 16.612 1.00 94.06 153 THR A O 1
ATOM 1272 N N . LEU A 1 154 ? -25.002 -1.627 15.201 1.00 94.56 154 LEU A N 1
ATOM 1273 C CA . LEU A 1 154 ? -25.381 -3.023 15.437 1.00 94.56 154 LEU A CA 1
ATOM 1274 C C . LEU A 1 154 ? -25.069 -3.871 14.207 1.00 94.56 154 LEU A C 1
ATOM 1276 O O . LEU A 1 154 ? -25.302 -3.442 13.078 1.00 94.56 154 LEU A O 1
ATOM 1280 N N . LEU A 1 155 ? -24.602 -5.094 14.440 1.00 93.31 155 LEU A N 1
ATOM 1281 C CA . LEU A 1 155 ? -24.449 -6.114 13.409 1.00 93.31 155 LEU A CA 1
ATOM 1282 C C . LEU A 1 155 ? -25.608 -7.112 13.518 1.00 93.31 155 LEU A C 1
ATOM 1284 O O . LEU A 1 155 ? -25.860 -7.653 14.595 1.00 93.31 155 LEU A O 1
ATOM 1288 N N . GLN A 1 156 ? -26.323 -7.343 12.417 1.00 92.81 156 GLN A N 1
ATOM 1289 C CA . GLN A 1 156 ? -27.401 -8.330 12.360 1.00 92.81 156 GLN A CA 1
ATOM 1290 C C . GLN A 1 156 ? -26.840 -9.699 11.969 1.00 92.81 156 GLN A C 1
ATOM 1292 O O . GLN A 1 156 ? -26.273 -9.838 10.889 1.00 92.81 156 GLN A O 1
ATOM 1297 N N . VAL A 1 157 ? -27.058 -10.698 12.822 1.00 90.88 157 VAL A N 1
ATOM 1298 C CA . VAL A 1 157 ? -26.675 -12.095 12.569 1.00 90.88 157 VAL A CA 1
ATOM 1299 C C . VAL A 1 157 ? -27.759 -12.789 11.746 1.00 90.88 157 VAL A C 1
ATOM 1301 O O . VAL A 1 157 ? -28.953 -12.639 12.032 1.00 90.88 157 VAL A O 1
ATOM 1304 N N . LYS A 1 158 ? -27.348 -13.543 10.727 1.00 92.06 158 LYS A N 1
ATOM 1305 C CA . LYS A 1 158 ? -28.216 -14.363 9.877 1.00 92.06 158 LYS A CA 1
ATOM 1306 C C . LYS A 1 158 ? -28.075 -15.849 10.208 1.00 92.06 158 LYS A C 1
ATOM 1308 O O . LYS A 1 158 ? -27.190 -16.260 10.950 1.00 92.06 158 LYS A O 1
ATOM 1313 N N . VAL A 1 159 ? -28.964 -16.671 9.654 1.00 87.50 159 VAL A N 1
ATOM 1314 C CA . VAL A 1 159 ? -28.951 -18.125 9.892 1.00 87.50 159 VAL A CA 1
ATOM 1315 C C . VAL A 1 159 ? -27.697 -18.768 9.294 1.00 87.50 159 VAL A C 1
ATOM 1317 O O . VAL A 1 159 ? -27.144 -19.694 9.876 1.00 87.50 159 VAL A O 1
ATOM 1320 N N . GLU A 1 160 ? -27.198 -18.252 8.172 1.00 86.56 160 GLU A N 1
ATOM 1321 C CA . GLU A 1 160 ? -25.971 -18.740 7.539 1.00 86.56 160 GLU A CA 1
ATOM 1322 C C . GLU A 1 160 ? -24.740 -18.545 8.441 1.00 86.56 160 GLU A C 1
ATOM 1324 O O . GLU A 1 160 ? -23.859 -19.405 8.477 1.00 86.56 160 GLU A O 1
ATOM 1329 N N . ASP A 1 161 ? -24.715 -17.470 9.237 1.00 83.75 161 ASP A N 1
ATOM 1330 C CA . ASP A 1 161 ? -23.630 -17.195 10.185 1.00 83.75 161 ASP A CA 1
ATOM 1331 C C . ASP A 1 161 ? -23.565 -18.253 11.297 1.00 83.75 161 ASP A C 1
ATOM 1333 O O . ASP A 1 161 ? -22.493 -18.512 11.839 1.00 83.75 161 ASP A O 1
ATOM 1337 N N . GLN A 1 162 ? -24.691 -18.901 11.625 1.00 84.81 162 GLN A N 1
ATOM 1338 C CA . GLN A 1 162 ? -24.732 -19.968 12.627 1.00 84.81 162 GLN A CA 1
ATOM 1339 C C . GLN A 1 162 ? -23.948 -21.202 12.173 1.00 84.81 162 GLN A C 1
ATOM 1341 O O . GLN A 1 162 ? -23.224 -21.788 12.975 1.00 84.81 162 GLN A O 1
ATOM 1346 N N . VAL A 1 163 ? -24.083 -21.594 10.902 1.00 86.19 163 VAL A N 1
ATOM 1347 C CA . VAL A 1 163 ? -23.374 -22.759 10.349 1.00 86.19 163 VAL A CA 1
ATOM 1348 C C . VAL A 1 163 ? -21.873 -22.488 10.333 1.00 86.19 163 VAL A C 1
ATOM 1350 O O . VAL A 1 163 ? -21.097 -23.294 10.836 1.00 86.19 163 VAL A O 1
ATOM 1353 N N . LEU A 1 164 ? -21.473 -21.307 9.852 1.00 86.25 164 LEU A N 1
ATOM 1354 C CA . LEU A 1 164 ? -20.070 -20.889 9.839 1.00 86.25 164 LEU A CA 1
ATOM 1355 C C . LEU A 1 164 ? -19.477 -20.812 11.252 1.00 86.25 164 LEU A C 1
ATOM 1357 O O . LEU A 1 164 ? -18.331 -21.207 11.465 1.00 86.25 164 LEU A O 1
ATOM 1361 N N . ALA A 1 165 ? -20.248 -20.324 12.227 1.00 88.00 165 ALA A N 1
ATOM 1362 C CA . ALA A 1 165 ? -19.811 -20.263 13.617 1.00 88.00 165 ALA A CA 1
ATOM 1363 C C . ALA A 1 165 ? -19.598 -21.659 14.223 1.00 88.00 165 ALA A C 1
ATOM 1365 O O . ALA A 1 165 ? -18.617 -21.854 14.939 1.00 88.00 165 ALA A O 1
ATOM 1366 N N . ASP A 1 166 ? -20.474 -22.624 13.932 1.00 88.06 166 ASP A N 1
ATOM 1367 C CA . ASP A 1 166 ? -20.358 -24.003 14.426 1.00 88.06 166 ASP A CA 1
ATOM 1368 C C . ASP A 1 166 ? -19.183 -24.754 13.780 1.00 88.06 166 ASP A C 1
ATOM 1370 O O . ASP A 1 166 ? -18.411 -25.434 14.465 1.00 88.06 166 ASP A O 1
ATOM 1374 N N . GLU A 1 167 ? -18.977 -24.561 12.475 1.00 87.75 167 GLU A N 1
ATOM 1375 C CA . GLU A 1 167 ? -17.814 -25.086 11.754 1.00 87.75 167 GLU A CA 1
ATOM 1376 C C . GLU A 1 167 ? -16.508 -24.518 12.319 1.00 87.75 167 GLU A C 1
ATOM 1378 O O . GLU A 1 167 ? -15.579 -25.273 12.622 1.00 87.75 167 GLU A O 1
ATOM 1383 N N . LEU A 1 168 ? -16.444 -23.198 12.524 1.00 87.12 168 LEU A N 1
ATOM 1384 C CA . LEU A 1 168 ? -15.280 -22.535 13.107 1.00 87.12 168 LEU A CA 1
ATOM 1385 C C . LEU A 1 168 ? -15.033 -23.004 14.546 1.00 87.12 168 LEU A C 1
ATOM 1387 O O . LEU A 1 168 ? -13.891 -23.285 14.913 1.00 87.12 168 LEU A O 1
ATOM 1391 N N . PHE A 1 169 ? -16.089 -23.127 15.355 1.00 88.06 169 PHE A N 1
ATOM 1392 C CA . PHE A 1 169 ? -15.995 -23.641 16.718 1.00 88.06 169 PHE A CA 1
ATOM 1393 C C . PHE A 1 169 ? -15.461 -25.074 16.730 1.00 88.06 169 PHE A C 1
ATOM 1395 O O . PHE A 1 169 ? -14.523 -25.370 17.463 1.00 88.06 169 PHE A O 1
ATOM 1402 N N . THR A 1 170 ? -15.987 -25.950 15.878 1.00 89.00 170 THR A N 1
ATOM 1403 C CA . THR A 1 170 ? -15.529 -27.340 15.766 1.00 89.00 170 THR A CA 1
ATOM 1404 C C . THR A 1 170 ? -14.084 -27.415 15.270 1.00 89.00 170 THR A C 1
ATOM 1406 O O . THR A 1 170 ? -13.291 -28.191 15.800 1.00 89.00 170 THR A O 1
ATOM 1409 N N . CYS A 1 171 ? -13.695 -26.575 14.311 1.00 87.94 171 CYS A N 1
ATOM 1410 C CA . CYS A 1 171 ? -12.319 -26.496 13.826 1.00 87.94 171 CYS A CA 1
ATOM 1411 C C . CYS A 1 171 ? -11.343 -26.043 14.930 1.00 87.94 171 CYS A C 1
ATOM 1413 O O . CYS A 1 171 ? -10.285 -26.646 15.122 1.00 87.94 171 CYS A O 1
ATOM 1415 N N . LEU A 1 172 ? -11.700 -24.998 15.686 1.00 88.44 172 LEU A N 1
ATOM 1416 C CA . LEU A 1 172 ? -10.813 -24.384 16.678 1.00 88.44 172 LEU A CA 1
ATOM 1417 C C . LEU A 1 172 ? -10.831 -25.070 18.045 1.00 88.44 172 LEU A C 1
ATOM 1419 O O . LEU A 1 172 ? -9.815 -25.066 18.737 1.00 88.44 172 LEU A O 1
ATOM 1423 N N . MET A 1 173 ? -11.963 -25.644 18.440 1.00 87.31 173 MET A N 1
ATOM 1424 C CA . MET A 1 173 ? -12.205 -26.185 19.781 1.00 87.31 173 MET A CA 1
ATOM 1425 C C . MET A 1 173 ? -12.486 -27.691 19.777 1.00 87.31 173 MET A C 1
ATOM 1427 O O . MET A 1 173 ? -12.487 -28.294 20.847 1.00 87.31 173 MET A O 1
ATOM 1431 N N . GLY A 1 174 ? -12.684 -28.315 18.613 1.00 86.06 174 GLY A N 1
ATOM 1432 C CA . GLY A 1 174 ? -12.875 -29.761 18.495 1.00 86.06 174 GLY A CA 1
ATOM 1433 C C . GLY A 1 174 ? -11.581 -30.559 18.655 1.00 86.06 174 GLY A C 1
ATOM 1434 O O . GLY A 1 174 ? -10.478 -30.014 18.638 1.00 86.06 174 GLY A O 1
ATOM 1435 N N . ASP A 1 175 ? -11.715 -31.875 18.779 1.00 83.81 175 ASP A N 1
ATOM 1436 C CA . ASP A 1 175 ? -10.601 -32.795 19.035 1.00 83.81 175 ASP A CA 1
ATOM 1437 C C . ASP A 1 175 ? -9.486 -32.842 17.965 1.00 83.81 175 ASP A C 1
ATOM 1439 O O . ASP A 1 175 ? -8.317 -33.001 18.340 1.00 83.81 175 ASP A O 1
ATOM 1443 N N . PRO A 1 176 ? -9.762 -32.744 16.645 1.00 83.81 176 PRO A N 1
ATOM 1444 C CA . PRO A 1 176 ? -8.720 -32.947 15.647 1.00 83.81 176 PRO A CA 1
ATOM 1445 C C . PRO A 1 176 ?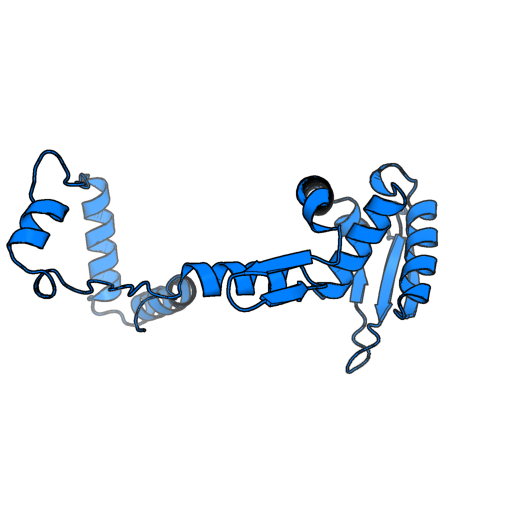 -7.752 -31.756 15.590 1.00 83.81 176 PRO A C 1
ATOM 1447 O O . PRO A 1 176 ? -8.124 -30.615 15.327 1.00 83.81 176 PRO A O 1
ATOM 1450 N N . VAL A 1 177 ? -6.466 -32.049 15.799 1.00 86.06 177 VAL A N 1
ATOM 1451 C CA . VAL A 1 177 ? -5.393 -31.043 15.881 1.00 86.06 177 VAL A CA 1
ATOM 1452 C C . VAL A 1 177 ? -4.978 -30.507 14.506 1.00 86.06 177 VAL A C 1
ATOM 1454 O O . VAL A 1 177 ? -4.595 -29.344 14.394 1.00 86.06 177 VAL A O 1
ATOM 1457 N N . GLU A 1 178 ? -5.042 -31.333 13.458 1.00 89.19 178 GLU A N 1
ATOM 1458 C CA . GLU A 1 178 ? -4.550 -30.964 12.122 1.00 89.19 178 GLU A CA 1
ATOM 1459 C C . GLU A 1 178 ? -5.358 -29.829 11.467 1.00 89.19 178 GLU A C 1
ATOM 1461 O O . GLU A 1 178 ? -4.742 -28.829 11.094 1.00 89.19 178 GLU A O 1
ATOM 1466 N N . PRO A 1 179 ? -6.710 -29.884 11.422 1.00 87.31 179 PRO A N 1
ATOM 1467 C CA . PRO A 1 179 ? -7.521 -28.804 10.851 1.00 87.31 179 PRO A CA 1
ATOM 1468 C C . PRO A 1 179 ? -7.318 -27.473 11.581 1.00 87.31 179 PRO A C 1
ATOM 1470 O O . PRO A 1 179 ? -7.214 -26.419 10.959 1.00 87.31 179 PRO A O 1
ATOM 1473 N N . ARG A 1 180 ? -7.179 -27.525 12.912 1.00 90.31 180 ARG A N 1
ATOM 1474 C CA . ARG A 1 180 ? -6.877 -26.352 13.737 1.00 90.31 180 ARG A CA 1
ATOM 1475 C C . ARG A 1 180 ? -5.535 -25.725 13.362 1.00 90.31 180 ARG A C 1
ATOM 1477 O O . ARG A 1 180 ? -5.425 -24.504 13.273 1.00 90.31 180 ARG A O 1
ATOM 1484 N N . ARG A 1 181 ? -4.497 -26.550 13.176 1.00 87.12 181 ARG A N 1
ATOM 1485 C CA . ARG A 1 181 ? -3.148 -26.080 12.834 1.00 87.12 181 ARG A CA 1
ATOM 1486 C C . ARG A 1 181 ? -3.130 -25.409 11.465 1.00 87.12 181 ARG A C 1
ATOM 1488 O O . ARG A 1 181 ? -2.562 -24.326 11.348 1.00 87.12 181 ARG A O 1
ATOM 1495 N N . GLU A 1 182 ? -3.754 -26.030 10.470 1.00 88.50 182 GLU A N 1
ATOM 1496 C CA . GLU A 1 182 ? -3.864 -25.477 9.119 1.00 88.50 182 GLU A CA 1
ATOM 1497 C C . GLU A 1 182 ? -4.618 -24.143 9.129 1.00 88.50 182 GLU A C 1
ATOM 1499 O O . GLU A 1 182 ? -4.129 -23.154 8.583 1.00 88.50 182 GLU A O 1
ATOM 1504 N N . PHE A 1 183 ? -5.745 -24.074 9.847 1.00 86.62 183 PHE A N 1
ATOM 1505 C CA . PHE A 1 183 ? -6.510 -22.840 10.003 1.00 86.62 183 PHE A CA 1
ATOM 1506 C C . PHE A 1 183 ? -5.662 -21.704 10.594 1.00 86.62 183 PHE A C 1
ATOM 1508 O O . PHE A 1 183 ? -5.644 -20.600 10.049 1.00 86.62 183 PHE A O 1
ATOM 1515 N N . ILE A 1 184 ? -4.921 -21.963 11.678 1.00 85.44 184 ILE A N 1
ATOM 1516 C CA . ILE A 1 184 ? -4.054 -20.951 12.297 1.00 85.44 184 ILE A CA 1
ATOM 1517 C C . ILE A 1 184 ? -2.946 -20.523 11.330 1.00 85.44 184 ILE A C 1
ATOM 1519 O O . ILE A 1 184 ? -2.706 -19.330 11.191 1.00 85.44 184 ILE A O 1
ATOM 1523 N N . GLN A 1 185 ? -2.277 -21.456 10.647 1.00 85.94 185 GLN A N 1
ATOM 1524 C CA . GLN A 1 185 ? -1.163 -21.129 9.750 1.00 85.94 185 GLN A CA 1
ATOM 1525 C C . GLN A 1 185 ? -1.598 -20.306 8.535 1.00 85.94 185 GLN A C 1
ATOM 1527 O O . GLN A 1 185 ? -0.920 -19.336 8.198 1.00 85.94 185 GLN A O 1
ATOM 1532 N N . THR A 1 186 ? -2.726 -20.655 7.913 1.00 86.88 186 THR A N 1
ATOM 1533 C CA . THR A 1 186 ? -3.249 -19.925 6.752 1.00 86.88 186 THR A CA 1
ATOM 1534 C C . THR A 1 186 ? -3.668 -18.503 7.130 1.00 86.88 186 THR A C 1
ATOM 1536 O O . THR A 1 186 ? -3.350 -17.571 6.400 1.00 86.88 186 THR A O 1
ATOM 1539 N N . ASN A 1 187 ? -4.307 -18.311 8.291 1.00 82.50 187 ASN A N 1
ATOM 1540 C CA . ASN A 1 187 ? -4.841 -17.004 8.703 1.00 82.50 187 ASN A CA 1
ATOM 1541 C C . ASN A 1 187 ? -3.863 -16.164 9.551 1.00 82.50 187 ASN A C 1
ATOM 1543 O O . ASN A 1 187 ? -4.112 -14.985 9.803 1.00 82.50 187 ASN A O 1
ATOM 1547 N N . ALA A 1 188 ? -2.736 -16.727 10.004 1.00 76.75 188 ALA A N 1
ATOM 1548 C CA . ALA A 1 188 ? -1.783 -16.033 10.879 1.00 76.75 188 ALA A CA 1
ATOM 1549 C C . ALA A 1 188 ? -1.183 -14.763 10.255 1.00 76.75 188 ALA A C 1
ATOM 1551 O O . ALA A 1 188 ? -0.828 -13.836 10.978 1.00 76.75 188 ALA A O 1
ATOM 1552 N N . LEU A 1 189 ? -1.047 -14.708 8.926 1.00 71.44 189 LEU A N 1
ATOM 1553 C CA . LEU A 1 189 ? -0.488 -13.545 8.227 1.00 71.44 189 LEU A CA 1
ATOM 1554 C C . LEU A 1 189 ? -1.511 -12.421 8.015 1.00 71.44 189 LEU A C 1
ATOM 1556 O O . LEU A 1 189 ? -1.109 -11.263 7.863 1.00 71.44 189 LEU A O 1
ATOM 1560 N N . ASP A 1 190 ? -2.801 -12.757 8.040 1.00 71.19 190 ASP A N 1
ATOM 1561 C CA . ASP A 1 190 ? -3.901 -11.807 7.866 1.00 71.19 190 ASP A CA 1
ATOM 1562 C C . ASP A 1 190 ? -4.150 -10.992 9.143 1.00 71.19 190 ASP A C 1
ATOM 1564 O O . ASP A 1 190 ? -4.639 -9.863 9.088 1.00 71.19 190 ASP A O 1
ATOM 1568 N N . PHE A 1 191 ? -3.732 -11.515 10.299 1.00 62.38 191 PHE A N 1
ATOM 1569 C CA . PHE A 1 191 ? -3.861 -10.846 11.588 1.00 62.38 191 PHE A CA 1
ATOM 1570 C C . PHE A 1 191 ? -2.527 -10.268 12.066 1.00 62.38 191 PHE A C 1
ATOM 1572 O O . PHE A 1 191 ? -1.713 -10.936 12.698 1.00 62.38 191 PHE A O 1
ATOM 1579 N N . ARG A 1 192 ? -2.323 -8.970 11.820 1.00 58.28 192 ARG A N 1
ATOM 1580 C CA . ARG A 1 192 ? -1.172 -8.208 12.346 1.00 58.28 192 ARG A CA 1
ATOM 1581 C C . ARG A 1 192 ? -1.423 -7.535 13.699 1.00 58.28 192 ARG A C 1
ATOM 1583 O O . ARG A 1 192 ? -0.488 -7.016 14.294 1.00 58.28 192 ARG A O 1
ATOM 1590 N N . GLU A 1 193 ? -2.662 -7.530 14.188 1.00 57.56 193 GLU A N 1
ATOM 1591 C CA . GLU A 1 193 ? -3.106 -6.642 15.276 1.00 57.56 193 GLU A CA 1
ATOM 1592 C C . GLU A 1 193 ? -3.591 -7.377 16.539 1.00 57.56 193 GLU A C 1
ATOM 1594 O O . GLU A 1 193 ? -4.461 -6.862 17.251 1.00 57.56 193 GLU A O 1
ATOM 1599 N N . LEU A 1 194 ? -3.063 -8.576 16.817 1.00 58.22 194 LEU A N 1
ATOM 1600 C CA . LEU A 1 194 ? -3.469 -9.371 17.986 1.00 58.22 194 LEU A CA 1
ATOM 1601 C C . LEU A 1 194 ? -2.775 -8.950 19.293 1.00 58.22 194 LEU A C 1
ATOM 1603 O O . LEU A 1 194 ? -3.434 -8.974 20.322 1.00 58.22 194 LEU A O 1
ATOM 1607 N N . ASP A 1 195 ? -1.526 -8.472 19.265 1.00 47.22 195 ASP A N 1
ATOM 1608 C CA . ASP A 1 195 ? -0.819 -8.016 20.475 1.00 47.22 195 ASP A CA 1
ATOM 1609 C C . ASP A 1 195 ? 0.246 -6.944 20.178 1.00 47.22 195 ASP A C 1
ATOM 1611 O O . ASP A 1 195 ? 1.402 -7.249 19.882 1.00 47.22 195 ASP A O 1
ATOM 1615 N N . ILE A 1 196 ? -0.151 -5.673 20.293 1.00 49.25 196 ILE A N 1
ATOM 1616 C CA . ILE A 1 196 ? 0.717 -4.540 20.667 1.00 49.25 196 ILE A CA 1
ATOM 1617 C C . ILE A 1 196 ? -0.013 -3.764 21.768 1.00 49.25 196 ILE A C 1
ATOM 1619 O O . ILE A 1 196 ? -1.275 -3.752 21.754 1.00 49.25 196 ILE A O 1
#

Solvent-accessible surface area (backbone atoms only — not comparable to full-atom values): 11939 Å² total; per-residue (Å²): 130,56,71,70,59,50,52,52,50,48,49,53,35,62,80,66,54,34,88,81,45,56,54,68,57,36,54,53,52,50,48,56,53,39,43,75,76,52,32,47,72,78,47,78,42,70,38,94,84,71,80,32,47,28,38,31,34,28,51,77,72,87,74,70,56,74,38,77,46,47,38,67,56,68,72,30,70,67,40,52,49,51,48,54,51,51,60,74,44,48,80,69,66,61,64,68,42,77,49,79,57,100,91,46,80,48,78,33,80,45,67,63,62,44,51,50,50,53,53,51,59,70,43,57,96,59,85,88,81,83,79,91,50,78,85,76,48,54,73,68,56,43,38,60,56,61,64,32,84,92,61,35,85,82,84,86,86,54,75,69,55,53,56,54,49,51,52,50,46,46,39,71,71,38,88,63,63,65,64,31,50,52,52,49,61,73,48,52,78,78,57,85,80,85,84,130